Protein AF-A0AA35QB94-F1 (afdb_monomer_lite)

pLDDT: mean 78.82, std 15.36, range [30.88, 95.81]

InterPro domains:
  IPR036264 Bacterial exopeptidase dimerisation domain [SSF55031] (81-145)
  IPR052030 Peptidase M20/M20A family hydrolases [PTHR30575] (80-258)

Organism: NCBI:txid1926264

Structure (mmCIF, N/CA/C/O backbone):
data_AF-A0AA35QB94-F1
#
_entry.id   AF-A0AA35QB94-F1
#
loop_
_atom_site.group_PDB
_atom_site.id
_atom_site.type_symbol
_atom_site.label_atom_id
_atom_site.label_alt_id
_atom_site.label_comp_id
_atom_site.label_asym_id
_atom_site.label_entity_id
_atom_site.label_seq_id
_atom_site.pdbx_PDB_ins_code
_atom_site.Cartn_x
_atom_site.Cartn_y
_atom_site.Cartn_z
_atom_site.occupancy
_atom_site.B_iso_or_equiv
_atom_site.auth_seq_id
_atom_site.auth_comp_id
_atom_site.auth_asym_id
_atom_site.auth_atom_id
_atom_site.pdbx_PDB_model_num
ATOM 1 N N . MET A 1 1 ? -1.444 0.614 -27.470 1.00 63.72 1 MET A N 1
ATOM 2 C CA . MET A 1 1 ? -1.360 -0.860 -27.405 1.00 63.72 1 MET A CA 1
ATOM 3 C C . MET A 1 1 ? -1.608 -1.474 -28.772 1.00 63.72 1 MET A C 1
ATOM 5 O O . MET A 1 1 ? -0.629 -1.861 -29.388 1.00 63.72 1 MET A O 1
ATOM 9 N N . ALA A 1 2 ? -2.827 -1.421 -29.323 1.00 66.75 2 ALA A N 1
ATOM 10 C CA . ALA A 1 2 ? -3.119 -1.962 -30.662 1.00 66.75 2 ALA A CA 1
ATOM 11 C C . ALA A 1 2 ? -2.239 -1.382 -31.792 1.00 66.75 2 ALA A C 1
ATOM 13 O O . ALA A 1 2 ? -1.750 -2.119 -32.637 1.00 66.75 2 ALA A O 1
ATOM 14 N N . THR A 1 3 ? -1.956 -0.076 -31.766 1.00 75.81 3 THR A N 1
ATOM 15 C CA . THR A 1 3 ? -1.052 0.590 -32.726 1.00 75.81 3 THR A CA 1
ATOM 16 C C . THR A 1 3 ? 0.425 0.216 -32.573 1.00 75.81 3 THR A C 1
ATOM 18 O O . THR A 1 3 ? 1.199 0.443 -33.494 1.00 75.81 3 THR A O 1
ATOM 21 N N . LEU A 1 4 ? 0.818 -0.344 -31.425 1.00 76.62 4 LEU A N 1
ATOM 22 C CA . LEU A 1 4 ? 2.181 -0.802 -31.132 1.00 76.62 4 LEU A CA 1
ATOM 23 C C . LEU A 1 4 ? 2.316 -2.331 -31.257 1.00 76.62 4 LEU A C 1
ATOM 25 O O . LEU A 1 4 ? 3.374 -2.863 -30.944 1.00 76.62 4 LEU A O 1
ATOM 29 N N . GLY A 1 5 ? 1.253 -3.044 -31.657 1.00 79.31 5 GLY A N 1
ATOM 30 C CA . GLY A 1 5 ? 1.238 -4.512 -31.714 1.00 79.31 5 GLY A CA 1
ATOM 31 C C . GLY A 1 5 ? 1.296 -5.206 -30.346 1.00 79.31 5 GLY A C 1
ATOM 32 O O . GLY A 1 5 ? 1.538 -6.404 -30.285 1.00 79.31 5 GLY A O 1
ATOM 33 N N . ILE A 1 6 ? 1.082 -4.471 -29.248 1.00 80.62 6 ILE A N 1
ATOM 34 C CA . ILE A 1 6 ? 1.096 -5.027 -27.890 1.00 80.62 6 ILE A CA 1
ATOM 35 C C . ILE A 1 6 ? -0.309 -5.524 -27.554 1.00 80.62 6 ILE A C 1
ATOM 37 O O . ILE A 1 6 ? -1.264 -4.735 -27.538 1.00 80.62 6 ILE A O 1
ATOM 41 N N . HIS A 1 7 ? -0.419 -6.822 -27.281 1.00 82.81 7 HIS A N 1
ATOM 42 C CA . HIS A 1 7 ? -1.646 -7.464 -26.823 1.00 82.81 7 HIS A CA 1
ATOM 43 C C . HIS A 1 7 ? -1.871 -7.211 -25.320 1.00 82.81 7 HIS A C 1
ATOM 45 O O . HIS A 1 7 ? -0.924 -7.049 -24.557 1.00 82.81 7 HIS A O 1
ATOM 51 N N . GLY A 1 8 ? -3.138 -7.138 -24.899 1.00 85.31 8 GLY A N 1
ATOM 52 C CA . GLY A 1 8 ? -3.534 -6.863 -23.512 1.00 85.31 8 GLY A CA 1
ATOM 53 C C . GLY A 1 8 ? -4.146 -5.474 -23.290 1.00 85.31 8 GLY A C 1
ATOM 54 O O . GLY A 1 8 ? -4.389 -4.711 -24.230 1.00 85.31 8 GLY A O 1
ATOM 55 N N . CYS A 1 9 ? -4.443 -5.151 -22.028 1.00 87.94 9 CYS A N 1
ATOM 56 C CA . CYS A 1 9 ? -5.143 -3.928 -21.633 1.00 87.94 9 CYS A CA 1
ATOM 57 C C . CYS A 1 9 ? -4.401 -3.206 -20.502 1.00 87.94 9 CYS A C 1
ATOM 59 O O . CYS A 1 9 ? -4.055 -3.813 -19.492 1.00 87.94 9 CYS A O 1
ATOM 61 N N . LEU A 1 10 ? -4.214 -1.891 -20.648 1.00 88.19 10 LEU A N 1
ATOM 62 C CA . LEU A 1 10 ? -3.757 -1.018 -19.568 1.00 88.19 10 LEU A CA 1
ATOM 63 C C . LEU A 1 10 ? -4.943 -0.199 -19.057 1.00 88.19 10 LEU A C 1
ATOM 65 O O . LEU A 1 10 ? -5.571 0.529 -19.826 1.00 88.19 10 LEU A O 1
ATOM 69 N N . ARG A 1 11 ? -5.224 -0.288 -17.755 1.00 88.44 11 ARG A N 1
ATOM 70 C CA . ARG A 1 11 ? -6.288 0.477 -17.092 1.00 88.44 11 ARG A CA 1
ATOM 71 C C . ARG A 1 11 ? -5.671 1.522 -16.170 1.00 88.44 11 ARG A C 1
ATOM 73 O O . ARG A 1 11 ? -4.930 1.181 -15.254 1.00 88.44 11 ARG A O 1
ATOM 80 N N . LEU A 1 12 ? -5.983 2.795 -16.409 1.00 86.06 12 LEU A N 1
ATOM 81 C CA . LEU A 1 12 ? -5.572 3.895 -15.538 1.00 86.06 12 LEU A CA 1
ATOM 82 C C . LEU A 1 12 ? -6.680 4.174 -14.526 1.00 86.06 12 LEU A C 1
ATOM 84 O O . LEU A 1 12 ? -7.767 4.615 -14.893 1.00 86.06 12 LEU A O 1
ATOM 88 N N . LEU A 1 13 ? -6.398 3.913 -13.251 1.00 83.12 13 LEU A N 1
ATOM 89 C CA . LEU A 1 13 ? -7.348 4.123 -12.165 1.00 83.12 13 LEU A CA 1
ATOM 90 C C . LEU A 1 13 ? -7.023 5.426 -11.434 1.00 83.12 13 LEU A C 1
ATOM 92 O O . LEU A 1 13 ? -5.985 5.553 -10.783 1.00 83.12 13 LEU A O 1
ATOM 96 N N . GLY A 1 14 ? -7.933 6.394 -11.510 1.00 77.81 14 GLY A N 1
ATOM 97 C CA . GLY A 1 14 ? -7.919 7.528 -10.594 1.00 77.81 14 GLY A CA 1
ATOM 98 C C . GLY A 1 14 ? -8.370 7.062 -9.213 1.00 77.81 14 GLY A C 1
ATOM 99 O O . GLY A 1 14 ? -9.455 6.506 -9.087 1.00 77.81 14 GLY A O 1
ATOM 100 N N . THR A 1 15 ? -7.561 7.289 -8.177 1.00 65.69 15 THR A N 1
ATOM 101 C CA . THR A 1 15 ? -7.909 6.955 -6.786 1.00 65.69 15 THR A CA 1
ATOM 102 C C . THR A 1 15 ? -8.398 8.205 -6.043 1.00 65.69 15 THR A C 1
ATOM 104 O O . THR A 1 15 ? -7.578 8.888 -5.408 1.00 65.69 15 THR A O 1
ATOM 107 N N . PRO A 1 16 ? -9.692 8.578 -6.122 1.00 64.81 16 PRO A N 1
ATOM 108 C CA . PRO A 1 16 ? -10.213 9.680 -5.322 1.00 64.81 16 PRO A CA 1
ATOM 109 C C . PRO A 1 16 ? -10.089 9.356 -3.825 1.00 64.81 16 PRO A C 1
ATOM 111 O O . PRO A 1 16 ? -9.966 8.204 -3.429 1.00 64.81 16 PRO A O 1
ATOM 114 N N . ALA A 1 17 ? -10.095 10.375 -2.964 1.00 56.44 17 ALA A N 1
ATOM 115 C CA . ALA A 1 17 ? -10.223 10.216 -1.508 1.00 56.44 17 ALA A CA 1
ATOM 116 C C . ALA A 1 17 ? -9.230 9.250 -0.805 1.00 56.44 17 ALA A C 1
ATOM 118 O O . ALA A 1 17 ? -9.532 8.745 0.278 1.00 56.44 17 ALA A O 1
ATOM 119 N N . LYS A 1 18 ? -8.011 9.046 -1.340 1.00 54.91 18 LYS A N 1
ATOM 120 C CA . LYS A 1 18 ? -6.980 8.169 -0.734 1.00 54.91 18 LYS A CA 1
ATOM 121 C C . LYS A 1 18 ? -6.688 8.488 0.741 1.00 54.91 18 LYS A C 1
ATOM 123 O O . LYS A 1 18 ? -6.439 7.583 1.528 1.00 54.91 18 LYS A O 1
ATOM 128 N N . LYS A 1 19 ? -6.715 9.772 1.122 1.00 54.06 19 LYS A N 1
ATOM 129 C CA . LYS A 1 19 ? -6.453 10.229 2.503 1.00 54.06 19 LYS A CA 1
ATOM 130 C C . LYS A 1 19 ? -7.687 10.227 3.406 1.00 54.06 19 LYS A C 1
ATOM 132 O O . LYS A 1 19 ? -7.525 10.195 4.618 1.00 54.06 19 LYS A O 1
ATOM 137 N N . GLY A 1 20 ? -8.883 10.233 2.818 1.00 51.75 20 GLY A N 1
ATOM 138 C CA . GLY A 1 20 ? -10.153 10.145 3.539 1.00 51.75 20 GLY A CA 1
ATOM 139 C C . GLY A 1 20 ? -10.578 8.714 3.865 1.00 51.75 20 GLY A C 1
ATOM 140 O O . GLY A 1 20 ? -11.604 8.552 4.505 1.00 51.75 20 GLY A O 1
ATOM 141 N N . LEU A 1 21 ? -9.796 7.705 3.449 1.00 54.16 21 LEU A N 1
ATOM 142 C CA . LEU A 1 21 ? -10.028 6.277 3.721 1.00 54.16 21 LEU A CA 1
ATOM 143 C C . LEU A 1 21 ? -11.266 5.666 3.034 1.00 54.16 21 LEU A C 1
ATOM 145 O O . LEU A 1 21 ? -11.707 4.583 3.409 1.00 54.16 21 LEU A O 1
ATOM 149 N N . CYS A 1 22 ? -11.826 6.337 2.021 1.00 52.47 22 CYS A N 1
ATOM 150 C CA . CYS A 1 22 ? -13.098 5.909 1.421 1.00 52.47 22 CYS A CA 1
ATOM 151 C C . CYS A 1 22 ? -13.024 5.563 -0.072 1.00 52.47 22 CYS A C 1
ATOM 153 O O . CYS A 1 22 ? -13.874 4.829 -0.559 1.00 52.47 22 CYS A O 1
ATOM 155 N N . GLY A 1 23 ? -12.050 6.080 -0.828 1.00 56.41 23 GLY A N 1
ATOM 156 C CA . GLY A 1 23 ? -12.120 5.969 -2.292 1.00 56.41 23 GLY A CA 1
ATOM 157 C C . GLY A 1 23 ? -11.596 4.664 -2.889 1.00 56.41 23 GLY A C 1
ATOM 158 O O . GLY A 1 23 ? -12.054 4.252 -3.945 1.00 56.41 23 GLY A O 1
ATOM 159 N N . ASN A 1 24 ? -10.670 3.984 -2.217 1.00 61.34 24 ASN A N 1
ATOM 160 C CA . ASN A 1 24 ? -10.082 2.745 -2.731 1.00 61.34 24 ASN A CA 1
ATOM 161 C C . ASN A 1 24 ? -10.818 1.459 -2.315 1.00 61.34 24 ASN A C 1
ATOM 163 O O . ASN A 1 24 ? -10.849 0.554 -3.144 1.00 61.34 24 ASN A O 1
ATOM 167 N N . PRO A 1 25 ? -11.461 1.356 -1.130 1.00 62.44 25 PRO A N 1
ATOM 168 C CA . PRO A 1 25 ? -12.409 0.274 -0.860 1.00 62.44 25 PRO A CA 1
ATOM 169 C C . PRO A 1 25 ? -13.515 0.255 -1.914 1.00 62.44 25 PRO A C 1
ATOM 171 O O . PRO A 1 25 ? -13.776 -0.787 -2.497 1.00 62.44 25 PRO A O 1
ATOM 174 N N . ALA A 1 26 ? -14.030 1.435 -2.281 1.00 63.12 26 ALA A N 1
ATOM 175 C CA . ALA A 1 26 ? -15.000 1.571 -3.359 1.00 63.12 26 ALA A CA 1
ATOM 176 C C . ALA A 1 26 ? -14.469 1.078 -4.718 1.00 63.12 26 ALA A C 1
ATOM 178 O O . ALA A 1 26 ? -15.247 0.545 -5.492 1.00 63.12 26 ALA A O 1
ATOM 179 N N . LEU A 1 27 ? -13.171 1.213 -5.027 1.00 66.06 27 LEU A N 1
ATOM 180 C CA . LEU A 1 27 ? -12.593 0.673 -6.271 1.00 66.06 27 LEU A CA 1
ATOM 181 C C . LEU A 1 27 ? -12.479 -0.855 -6.252 1.00 66.06 27 LEU A C 1
ATOM 183 O O . LEU A 1 27 ? -12.745 -1.497 -7.266 1.00 66.06 27 LEU A O 1
ATOM 187 N N . ILE A 1 28 ? -12.082 -1.429 -5.114 1.00 65.62 28 ILE A N 1
ATOM 188 C CA . ILE A 1 28 ? -12.024 -2.885 -4.937 1.00 65.62 28 ILE A CA 1
ATOM 189 C C . ILE A 1 28 ? -13.441 -3.469 -5.034 1.00 65.62 28 ILE A C 1
ATOM 191 O O . ILE A 1 28 ? -13.669 -4.403 -5.797 1.00 65.62 28 ILE A O 1
ATOM 195 N N . GLU A 1 29 ? -14.404 -2.862 -4.338 1.00 63.38 29 GLU A N 1
ATOM 196 C CA . GLU A 1 29 ? -15.822 -3.239 -4.374 1.00 63.38 29 GLU A CA 1
ATOM 197 C C . GLU A 1 29 ? -16.458 -3.007 -5.752 1.00 63.38 29 GLU A C 1
ATOM 199 O O . GLU A 1 29 ? -17.290 -3.798 -6.187 1.00 63.38 29 GLU A O 1
ATOM 204 N N . ALA A 1 30 ? -16.026 -1.978 -6.489 1.00 62.16 30 ALA A N 1
ATOM 205 C CA . ALA A 1 30 ? -16.479 -1.690 -7.851 1.00 62.16 30 ALA A CA 1
ATOM 206 C C . ALA A 1 30 ? -15.852 -2.602 -8.918 1.00 62.16 30 ALA A C 1
ATOM 208 O O . ALA A 1 30 ? -15.866 -2.256 -10.099 1.00 62.16 30 ALA A O 1
ATOM 209 N N . VAL A 1 31 ? -15.330 -3.775 -8.536 1.00 67.56 31 VAL A N 1
ATOM 210 C CA . VAL A 1 31 ? -14.904 -4.827 -9.476 1.00 67.56 31 VAL A CA 1
ATOM 211 C C . VAL A 1 31 ? -13.660 -4.413 -10.286 1.00 67.56 31 VAL A C 1
ATOM 213 O O . VAL A 1 31 ? -13.280 -5.085 -11.240 1.00 67.56 31 VAL A O 1
ATOM 216 N N . ALA A 1 32 ? -12.952 -3.338 -9.903 1.00 81.75 32 ALA A N 1
ATOM 217 C CA . ALA A 1 32 ? -11.779 -2.870 -10.651 1.00 81.75 32 ALA A CA 1
ATOM 218 C C . ALA A 1 32 ? -10.683 -3.944 -10.730 1.00 81.75 32 ALA A C 1
ATOM 220 O O . ALA A 1 32 ? -9.956 -4.010 -11.724 1.00 81.75 32 ALA A O 1
ATOM 221 N N . PHE A 1 33 ? -10.607 -4.810 -9.715 1.00 85.06 33 PHE A N 1
ATOM 222 C CA . PHE A 1 33 ? -9.653 -5.912 -9.650 1.00 85.06 33 PHE A CA 1
ATOM 223 C C . PHE A 1 33 ? -10.266 -7.304 -9.881 1.00 85.06 33 PHE A C 1
ATOM 225 O O . PHE A 1 33 ? -9.653 -8.297 -9.510 1.00 85.06 33 PHE A O 1
ATOM 232 N N . ASN A 1 34 ? -11.460 -7.389 -10.476 1.00 82.81 34 ASN A N 1
ATOM 233 C CA . ASN A 1 34 ? -12.159 -8.656 -10.673 1.00 82.81 34 ASN A CA 1
ATOM 234 C C . ASN A 1 34 ? -12.473 -8.922 -12.166 1.00 82.81 34 ASN A C 1
ATOM 236 O O . ASN A 1 34 ? -12.926 -8.002 -12.852 1.00 82.81 34 ASN A O 1
ATOM 240 N N . PRO A 1 35 ? -12.279 -10.160 -12.656 1.00 88.81 35 PRO A N 1
ATOM 241 C CA . PRO A 1 35 ? -11.697 -11.288 -11.927 1.00 88.81 35 PRO A CA 1
ATOM 242 C C . PRO A 1 35 ? -10.161 -11.133 -11.758 1.00 88.81 35 PRO A C 1
ATOM 244 O O . PRO A 1 35 ? -9.502 -10.582 -12.644 1.00 88.81 35 PRO A O 1
ATOM 247 N N . PRO A 1 36 ? -9.577 -11.512 -10.605 1.00 88.69 36 PRO A N 1
ATOM 248 C CA . PRO A 1 36 ? -8.158 -11.272 -10.301 1.00 88.69 36 PRO A CA 1
ATOM 249 C C . PRO A 1 36 ? -7.184 -12.062 -11.192 1.00 88.69 36 PRO A C 1
ATOM 251 O O . PRO A 1 36 ? -6.045 -11.631 -11.411 1.00 88.69 36 PRO A O 1
ATOM 254 N N . GLU A 1 37 ? -7.620 -13.194 -11.742 1.00 88.81 37 GLU A N 1
ATOM 255 C CA . GLU A 1 37 ? -6.868 -14.003 -12.705 1.00 88.81 37 GLU A CA 1
ATOM 256 C C . GLU A 1 37 ? -6.556 -13.239 -14.000 1.00 88.81 37 GLU A C 1
ATOM 258 O O . GLU A 1 37 ? -5.462 -13.388 -14.549 1.00 88.81 37 GLU A O 1
ATOM 263 N N . ASP A 1 38 ? -7.437 -12.323 -14.412 1.00 89.94 38 ASP A N 1
ATOM 264 C CA . ASP A 1 38 ? -7.272 -11.504 -15.621 1.00 89.94 38 ASP A CA 1
ATOM 265 C C . ASP A 1 38 ? -6.297 -10.330 -15.419 1.00 89.94 38 ASP A C 1
ATOM 267 O O . ASP A 1 38 ? -6.021 -9.553 -16.338 1.00 89.94 38 ASP A O 1
ATOM 271 N N . ILE A 1 39 ? -5.769 -10.155 -14.205 1.00 92.50 39 ILE A N 1
ATOM 272 C CA . ILE A 1 39 ? -4.935 -9.008 -13.841 1.00 92.50 39 ILE A CA 1
ATOM 273 C C . ILE A 1 39 ? -3.504 -9.454 -13.633 1.00 92.50 39 ILE A C 1
ATOM 275 O O . ILE A 1 39 ? -3.149 -9.956 -12.571 1.00 92.50 39 ILE A O 1
ATOM 279 N N . ALA A 1 40 ? -2.673 -9.211 -14.643 1.00 93.19 40 ALA A N 1
ATOM 280 C CA . ALA A 1 40 ? -1.261 -9.571 -14.609 1.00 93.19 40 ALA A CA 1
ATOM 281 C C . ALA A 1 40 ? -0.472 -8.812 -13.527 1.00 93.19 40 ALA A C 1
ATOM 283 O O . ALA A 1 40 ? 0.374 -9.403 -12.864 1.00 93.19 40 ALA A O 1
ATOM 284 N N . ALA A 1 41 ? -0.749 -7.516 -13.334 1.00 93.69 41 ALA A N 1
ATOM 285 C CA . ALA A 1 41 ? -0.159 -6.724 -12.259 1.00 93.69 41 ALA A CA 1
ATOM 286 C C . ALA A 1 41 ? -0.963 -5.447 -11.958 1.00 93.69 41 ALA A C 1
ATOM 288 O O . ALA A 1 41 ? -1.572 -4.849 -12.849 1.00 93.69 41 ALA A O 1
ATOM 289 N N . ALA A 1 42 ? -0.890 -4.980 -10.713 1.00 93.25 42 ALA A N 1
ATOM 290 C CA . ALA A 1 42 ? -1.256 -3.633 -10.294 1.00 93.25 42 ALA A CA 1
ATOM 291 C C . ALA A 1 42 ? 0.010 -2.839 -9.935 1.00 93.25 42 ALA A C 1
ATOM 293 O O . ALA A 1 42 ? 0.885 -3.325 -9.223 1.00 93.25 42 ALA A O 1
ATOM 294 N N . ILE A 1 43 ? 0.122 -1.604 -10.425 1.00 91.88 43 ILE A N 1
ATOM 295 C CA . ILE A 1 43 ? 1.341 -0.791 -10.306 1.00 91.88 43 ILE A CA 1
ATOM 296 C C . ILE A 1 43 ? 0.963 0.573 -9.730 1.00 91.88 43 ILE A C 1
ATOM 298 O O . ILE A 1 43 ? 0.079 1.257 -10.246 1.00 91.88 43 ILE A O 1
ATOM 302 N N . MET A 1 44 ? 1.642 0.982 -8.659 1.00 89.94 44 MET A N 1
ATOM 303 C CA . MET A 1 44 ? 1.477 2.294 -8.038 1.00 89.94 44 MET A CA 1
ATOM 304 C C . MET A 1 44 ? 2.842 2.879 -7.675 1.00 89.94 44 MET A C 1
ATOM 306 O O . MET A 1 44 ? 3.738 2.157 -7.248 1.00 89.94 44 MET A O 1
ATOM 310 N N . ALA A 1 45 ? 2.980 4.201 -7.764 1.00 87.88 45 ALA A N 1
ATOM 311 C CA . ALA A 1 45 ? 4.115 4.914 -7.193 1.00 87.88 45 ALA A CA 1
ATOM 312 C C . ALA A 1 45 ? 3.662 6.038 -6.258 1.00 87.88 45 ALA A C 1
ATOM 314 O O . ALA A 1 45 ? 2.619 6.667 -6.462 1.00 87.88 45 ALA A O 1
ATOM 315 N N . HIS A 1 46 ? 4.471 6.307 -5.238 1.00 87.69 46 HIS A N 1
ATOM 316 C CA . HIS A 1 46 ? 4.286 7.402 -4.302 1.00 87.69 46 HIS A CA 1
ATOM 317 C C . HIS A 1 46 ? 5.452 8.387 -4.364 1.00 87.69 46 HIS A C 1
ATOM 319 O O . HIS A 1 46 ? 6.617 7.999 -4.378 1.00 87.69 46 HIS A O 1
ATOM 325 N N . VAL A 1 47 ? 5.130 9.681 -4.350 1.00 86.75 47 VAL A N 1
ATOM 326 C CA . VAL A 1 47 ? 6.130 10.732 -4.155 1.00 86.75 47 VAL A CA 1
ATOM 327 C C . VAL A 1 47 ? 6.534 10.816 -2.682 1.00 86.75 47 VAL A C 1
ATOM 329 O O . VAL A 1 47 ? 5.674 10.785 -1.796 1.00 86.75 47 VAL A O 1
ATOM 332 N N . ILE A 1 48 ? 7.833 10.940 -2.423 1.00 82.81 48 ILE A N 1
ATOM 333 C CA . ILE A 1 48 ? 8.416 10.979 -1.080 1.00 82.81 48 ILE A CA 1
ATOM 334 C C . ILE A 1 48 ? 9.402 12.165 -0.990 1.00 82.81 48 ILE A C 1
ATOM 336 O O . ILE A 1 48 ? 10.162 12.400 -1.928 1.00 82.81 48 ILE A O 1
ATOM 340 N N . PRO A 1 49 ? 9.417 12.953 0.102 1.00 81.00 49 PRO A N 1
ATOM 341 C CA . PRO A 1 49 ? 10.485 13.920 0.348 1.00 81.00 49 PRO A CA 1
ATOM 342 C C . PRO A 1 49 ? 11.808 13.214 0.665 1.00 81.00 49 PRO A C 1
ATOM 344 O O . PRO A 1 49 ? 11.826 12.196 1.355 1.00 81.00 49 PRO A O 1
ATOM 347 N N . ALA A 1 50 ? 12.932 13.804 0.257 1.00 72.94 50 ALA A N 1
ATOM 348 C CA . ALA A 1 50 ? 14.268 13.263 0.543 1.00 72.94 50 ALA A CA 1
ATOM 349 C C . ALA A 1 50 ? 14.545 13.029 2.047 1.00 72.94 50 ALA A C 1
ATOM 351 O O . ALA A 1 50 ? 15.329 12.156 2.410 1.00 72.94 50 ALA A O 1
ATOM 352 N N . SER A 1 51 ? 13.874 13.768 2.935 1.00 66.31 51 SER A N 1
ATOM 353 C CA . SER A 1 51 ? 13.949 13.594 4.392 1.00 66.31 51 SER A CA 1
ATOM 354 C C . SER A 1 51 ? 13.522 12.200 4.871 1.00 66.31 51 SER A C 1
ATOM 356 O O . SER A 1 51 ? 14.078 11.691 5.841 1.00 66.31 51 SER A O 1
ATOM 358 N N . LEU A 1 52 ? 12.580 11.553 4.176 1.00 64.00 52 LEU A N 1
ATOM 359 C CA . LEU A 1 52 ? 12.079 10.223 4.529 1.00 64.00 52 LEU A CA 1
ATOM 360 C C . LEU A 1 52 ? 12.977 9.082 4.026 1.00 64.00 52 LEU A C 1
ATOM 362 O O . LEU A 1 52 ? 12.768 7.949 4.439 1.00 64.00 52 LEU A O 1
ATOM 366 N N . MET A 1 53 ? 14.002 9.361 3.209 1.00 56.31 53 MET A N 1
ATOM 367 C CA . MET A 1 53 ? 15.038 8.368 2.874 1.00 56.31 53 MET A CA 1
ATOM 368 C C . MET A 1 53 ? 16.041 8.139 4.013 1.00 56.31 53 MET A C 1
ATOM 370 O O . MET A 1 53 ? 16.739 7.133 4.004 1.00 56.31 53 MET A O 1
ATOM 374 N N . LYS A 1 54 ? 16.136 9.061 4.983 1.00 41.81 54 LYS A N 1
ATOM 375 C CA . LYS A 1 54 ? 17.101 8.986 6.097 1.00 41.81 54 LYS A CA 1
ATOM 376 C C . LYS A 1 54 ? 16.576 8.254 7.335 1.00 41.81 54 LYS A C 1
ATOM 378 O O . LYS A 1 54 ? 17.287 8.196 8.335 1.00 41.81 54 LYS A O 1
ATOM 383 N N . PHE A 1 55 ? 15.347 7.738 7.304 1.00 37.44 55 PHE A N 1
ATOM 384 C CA . PHE A 1 55 ? 14.807 6.973 8.424 1.00 37.44 55 PHE A CA 1
ATOM 385 C C . PHE A 1 55 ? 15.332 5.542 8.381 1.00 37.44 55 PHE A C 1
ATOM 387 O O . PHE A 1 55 ? 14.771 4.665 7.732 1.00 37.44 55 PHE A O 1
ATOM 394 N N . ASP A 1 56 ? 16.434 5.348 9.093 1.00 30.88 56 ASP A N 1
ATOM 395 C CA . ASP A 1 56 ? 16.940 4.045 9.485 1.00 30.88 56 ASP A CA 1
ATOM 396 C C . ASP A 1 56 ? 15.945 3.399 10.478 1.00 30.88 56 ASP A C 1
ATOM 398 O O . ASP A 1 56 ? 15.569 3.999 11.488 1.00 30.88 56 ASP A O 1
ATOM 402 N N . SER A 1 57 ? 15.530 2.163 10.198 1.00 31.14 57 SER A N 1
ATOM 403 C CA . SER A 1 57 ? 14.984 1.167 11.145 1.00 31.14 57 SER A CA 1
ATOM 404 C C . SER A 1 57 ? 13.564 1.256 11.751 1.00 31.14 57 SER A C 1
ATOM 406 O O . SER A 1 57 ? 13.171 0.291 12.416 1.00 31.14 57 SER A O 1
ATOM 408 N N . GLU A 1 58 ? 12.731 2.282 11.529 1.00 33.66 58 GLU A N 1
ATOM 409 C CA . GLU A 1 58 ? 11.349 2.238 12.061 1.00 33.66 58 GLU A CA 1
ATOM 410 C C . GLU A 1 58 ? 10.390 1.446 11.154 1.00 33.66 58 GLU A C 1
ATOM 412 O O . GLU A 1 58 ? 9.862 1.926 10.149 1.00 33.66 58 GLU A O 1
ATOM 417 N N . ARG A 1 59 ? 10.200 0.182 11.553 1.00 38.00 59 ARG A N 1
ATOM 418 C CA . ARG A 1 59 ? 9.321 -0.831 10.957 1.00 38.00 59 ARG A CA 1
ATOM 419 C C . ARG A 1 59 ? 7.851 -0.374 10.900 1.00 38.00 59 ARG A C 1
ATOM 421 O O . ARG A 1 59 ? 7.436 0.498 11.662 1.00 38.00 59 ARG A O 1
ATOM 428 N N . PRO A 1 60 ? 7.041 -0.961 10.012 1.00 40.09 60 PRO A N 1
ATOM 429 C CA . PRO A 1 60 ? 5.856 -0.296 9.487 1.00 40.09 60 PRO A CA 1
ATOM 430 C C . PRO A 1 60 ? 4.585 -0.452 10.306 1.00 40.09 60 PRO A C 1
ATOM 432 O O . PRO A 1 60 ? 4.584 -0.958 11.422 1.00 40.09 60 PRO A O 1
ATOM 435 N N . LEU A 1 61 ? 3.505 0.115 9.766 1.00 41.34 61 LEU A N 1
ATOM 436 C CA . LEU A 1 61 ? 2.289 0.457 10.486 1.00 41.34 61 LEU A CA 1
ATOM 437 C C . LEU A 1 61 ? 1.055 0.096 9.643 1.00 41.34 61 LEU A C 1
ATOM 439 O O . LEU A 1 61 ? 0.778 0.709 8.608 1.00 41.34 61 LEU A O 1
ATOM 443 N N . VAL A 1 62 ? 0.306 -0.887 10.126 1.00 37.31 62 VAL A N 1
ATOM 444 C CA . VAL A 1 62 ? -0.815 -1.561 9.467 1.00 37.31 62 VAL A CA 1
ATOM 445 C C . VAL A 1 62 ? -2.020 -1.569 10.400 1.00 37.31 62 VAL A C 1
ATOM 447 O O . VAL A 1 62 ? -1.868 -1.777 11.602 1.00 37.31 62 VAL A O 1
ATOM 450 N N . SER A 1 63 ? -3.204 -1.405 9.811 1.00 37.97 63 SER A N 1
ATOM 451 C CA . SER A 1 63 ? -4.536 -1.308 10.417 1.00 37.97 63 SER A CA 1
ATOM 452 C C . SER A 1 63 ? -4.957 0.058 10.975 1.00 37.97 63 SER A C 1
ATOM 454 O O . SER A 1 63 ? -4.169 0.899 11.394 1.00 37.97 63 SER A O 1
ATOM 456 N N . LEU A 1 64 ? -6.267 0.282 10.887 1.00 32.41 64 LEU A N 1
ATOM 457 C CA . LEU A 1 64 ? -7.040 1.435 11.331 1.00 32.41 64 LEU A CA 1
ATOM 458 C C . LEU A 1 64 ? -8.296 0.848 11.957 1.00 32.41 64 LEU A C 1
ATOM 460 O O . LEU A 1 64 ? -9.170 0.360 11.251 1.00 32.41 64 LEU A O 1
ATOM 464 N N . ALA A 1 65 ? -8.389 0.880 13.278 1.00 33.53 65 ALA A N 1
ATOM 465 C CA . ALA A 1 65 ? -9.563 0.392 13.977 1.00 33.53 65 ALA A CA 1
ATOM 466 C C . ALA A 1 65 ? -10.037 1.457 14.949 1.00 33.53 65 ALA A C 1
ATOM 468 O O . ALA A 1 65 ? -9.365 1.743 15.940 1.00 33.53 65 ALA A O 1
ATOM 469 N N . SER A 1 66 ? -11.183 2.056 14.639 1.00 32.12 66 SER A N 1
ATOM 470 C CA . SER A 1 66 ? -11.822 3.032 15.509 1.00 32.12 66 SER A CA 1
ATOM 471 C C . SER A 1 66 ? -12.826 2.375 16.435 1.00 32.12 66 SER A C 1
ATOM 473 O O . SER A 1 66 ? -13.437 1.364 16.110 1.00 32.12 66 SER A O 1
ATOM 475 N N . ILE A 1 67 ? -12.944 2.923 17.639 1.00 43.03 67 ILE A N 1
ATOM 476 C CA . ILE A 1 67 ? -13.729 2.334 18.717 1.00 43.03 67 ILE A CA 1
ATOM 477 C C . ILE A 1 67 ? -14.363 3.469 19.523 1.00 43.03 67 ILE A C 1
ATOM 479 O O . ILE A 1 67 ? -13.658 4.371 19.941 1.00 43.03 67 ILE A O 1
ATOM 483 N N . SER A 1 68 ? -15.668 3.434 19.776 1.00 38.31 68 SER A N 1
ATOM 484 C CA . SER A 1 68 ? -16.351 4.467 20.564 1.00 38.31 68 SER A CA 1
ATOM 485 C C . SER A 1 68 ? -16.504 4.023 22.023 1.00 38.31 68 SER A C 1
ATOM 487 O O . SER A 1 68 ? -17.056 2.954 22.261 1.00 38.31 68 SER A O 1
ATOM 489 N N . VAL A 1 69 ? -16.041 4.822 22.997 1.00 48.06 69 VAL A N 1
ATOM 490 C CA . VAL A 1 69 ? -16.003 4.468 24.441 1.00 48.06 69 VAL A CA 1
ATOM 491 C C . VAL A 1 69 ? -16.432 5.644 25.345 1.00 48.06 69 VAL A C 1
ATOM 493 O O . VAL A 1 69 ? -16.119 6.786 24.989 1.00 48.06 69 VAL A O 1
ATOM 496 N N . PRO A 1 70 ? -17.071 5.384 26.513 1.00 47.81 70 PRO A N 1
ATOM 497 C CA . PRO A 1 70 ? -17.245 6.306 27.653 1.00 47.81 70 PRO A CA 1
ATOM 498 C C . PRO A 1 70 ? -15.970 7.080 28.074 1.00 47.81 70 PRO A C 1
ATOM 500 O O . PRO A 1 70 ? -14.868 6.534 28.058 1.00 47.81 70 PRO A O 1
ATOM 503 N N . ALA A 1 71 ? -16.131 8.350 28.464 1.00 49.09 71 ALA A N 1
ATOM 504 C CA . ALA A 1 71 ? -15.160 9.460 28.413 1.00 49.09 71 ALA A CA 1
ATOM 505 C C . ALA A 1 71 ? -13.923 9.442 29.351 1.00 49.09 71 ALA A C 1
ATOM 507 O O . ALA A 1 71 ? -13.237 10.457 29.461 1.00 49.09 71 ALA A O 1
ATOM 508 N N . THR A 1 72 ? -13.574 8.328 29.994 1.00 53.09 72 THR A N 1
ATOM 509 C CA . THR A 1 72 ? -12.453 8.276 30.965 1.00 53.09 72 THR A CA 1
ATOM 510 C C . THR A 1 72 ? -11.582 7.034 30.805 1.00 53.09 72 THR A C 1
ATOM 512 O O . THR A 1 72 ? -11.053 6.483 31.766 1.00 53.09 72 THR A O 1
ATOM 515 N N . PHE A 1 73 ? -11.417 6.577 29.567 1.00 61.75 73 PHE A N 1
ATOM 516 C CA . PHE A 1 73 ? -10.597 5.416 29.260 1.00 61.75 73 PHE A CA 1
ATOM 517 C C . PHE A 1 73 ? -9.271 5.832 28.610 1.00 61.75 73 PHE A C 1
ATOM 519 O O . PHE A 1 73 ? -9.245 6.329 27.484 1.00 61.75 73 PHE A O 1
ATOM 526 N N . SER A 1 74 ? -8.168 5.623 29.332 1.00 64.50 74 SER A N 1
ATOM 527 C CA . SER A 1 74 ? -6.806 5.764 28.813 1.00 64.50 74 SER A CA 1
ATOM 528 C C . SER A 1 74 ? -6.167 4.384 28.701 1.00 64.50 74 SER A C 1
ATOM 530 O O . SER A 1 74 ? -6.222 3.590 29.641 1.00 64.50 74 SER A O 1
ATOM 532 N N . LEU A 1 75 ? -5.569 4.089 27.548 1.00 70.75 75 LEU A N 1
ATOM 533 C CA . LEU A 1 75 ? -4.842 2.841 27.336 1.00 70.75 75 LEU A CA 1
ATOM 534 C C . LEU A 1 75 ? -3.421 2.977 27.880 1.00 70.75 75 LEU A C 1
ATOM 536 O O . LEU A 1 75 ? -2.704 3.917 27.540 1.00 70.75 75 LEU A O 1
ATOM 540 N N . SER A 1 76 ? -3.007 2.015 28.704 1.00 67.75 76 SER A N 1
ATOM 541 C CA . SER A 1 76 ? -1.630 1.951 29.193 1.00 67.75 76 SER A CA 1
ATOM 542 C C . SER A 1 76 ? -0.659 1.638 28.054 1.00 67.75 76 SER A C 1
ATOM 544 O O . SER A 1 76 ? -0.926 0.771 27.218 1.00 67.75 76 SER A O 1
ATOM 546 N N . SER A 1 77 ? 0.511 2.282 28.069 1.00 66.56 77 SER A N 1
ATOM 547 C CA . SER A 1 77 ? 1.617 1.953 27.165 1.00 66.56 77 SER A CA 1
ATOM 548 C C . SER A 1 77 ? 2.103 0.511 27.330 1.00 66.56 77 SER A C 1
ATOM 550 O O . SER A 1 77 ? 2.576 -0.077 26.363 1.00 66.56 77 SER A O 1
ATOM 552 N N . SER A 1 78 ? 1.907 -0.098 28.506 1.00 69.06 78 SER A N 1
ATOM 553 C CA . SER A 1 78 ? 2.245 -1.502 28.786 1.00 69.06 78 SER A CA 1
ATOM 554 C C . SER A 1 78 ? 1.413 -2.519 27.992 1.00 69.06 78 SER A C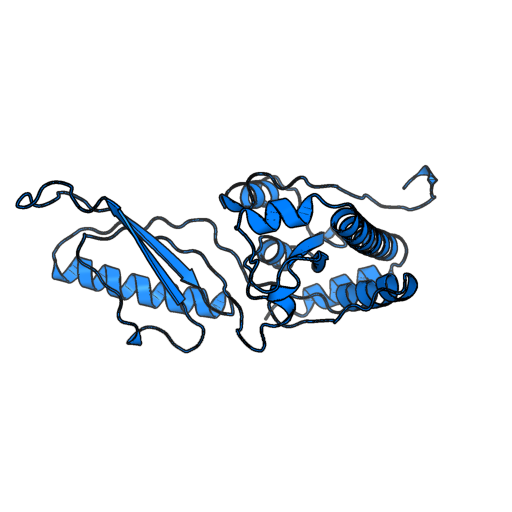 1
ATOM 556 O O . SER A 1 78 ? 1.733 -3.703 28.009 1.00 69.06 78 SER A O 1
ATOM 558 N N . LEU A 1 79 ? 0.346 -2.088 27.308 1.00 78.81 79 LEU A N 1
ATOM 559 C CA . LEU A 1 79 ? -0.461 -2.941 26.426 1.00 78.81 79 LEU A CA 1
ATOM 560 C C . LEU A 1 79 ? 0.243 -3.266 25.095 1.00 78.81 79 LEU A C 1
ATOM 562 O O . LEU A 1 79 ? -0.141 -4.217 24.405 1.00 78.81 79 LEU A O 1
ATOM 566 N N . MET A 1 80 ? 1.219 -2.440 24.715 1.00 82.12 80 MET A N 1
ATOM 567 C CA . MET A 1 80 ? 1.864 -2.465 23.407 1.00 82.12 80 MET A CA 1
ATOM 568 C C . MET A 1 80 ? 3.235 -3.135 23.484 1.00 82.12 80 MET A C 1
ATOM 570 O O . MET A 1 80 ? 4.024 -2.859 24.388 1.00 82.12 80 MET A O 1
ATOM 574 N N . ILE A 1 81 ? 3.539 -3.976 22.497 1.00 83.50 81 ILE A N 1
ATOM 575 C CA . ILE A 1 81 ? 4.905 -4.466 22.258 1.00 83.50 81 ILE A CA 1
ATOM 576 C C . ILE A 1 81 ? 5.679 -3.466 21.373 1.00 83.50 81 ILE A C 1
ATOM 578 O O . ILE A 1 81 ? 5.079 -2.539 20.817 1.00 83.50 81 ILE A O 1
ATOM 582 N N . PRO A 1 82 ? 7.012 -3.596 21.217 1.00 82.00 82 PRO A N 1
ATOM 583 C CA . PRO A 1 82 ? 7.764 -2.721 20.322 1.00 82.00 82 PRO A CA 1
ATOM 584 C C . PRO A 1 82 ? 7.142 -2.658 18.918 1.00 82.00 82 PRO A C 1
ATOM 586 O O . PRO A 1 82 ? 6.706 -3.669 18.376 1.00 82.00 82 PRO A O 1
ATOM 589 N N . ASN A 1 83 ? 7.126 -1.458 18.332 1.00 77.12 83 ASN A N 1
ATOM 590 C CA . ASN A 1 83 ? 6.538 -1.127 17.018 1.00 77.12 83 ASN A CA 1
ATOM 591 C C . ASN A 1 83 ? 5.004 -1.158 16.909 1.00 77.12 83 ASN A C 1
ATOM 593 O O . ASN A 1 83 ? 4.466 -0.775 15.874 1.00 77.12 83 ASN A O 1
ATOM 597 N N . GLU A 1 84 ? 4.283 -1.501 17.971 1.00 84.38 84 GLU A N 1
ATOM 598 C CA . GLU A 1 84 ? 2.843 -1.262 18.032 1.00 84.38 84 GLU A CA 1
ATOM 599 C C . GLU A 1 84 ? 2.541 0.185 18.422 1.00 84.38 84 GLU A C 1
ATOM 601 O O . GLU A 1 84 ? 3.257 0.800 19.221 1.00 84.38 84 GLU A O 1
ATOM 606 N N . ARG A 1 85 ? 1.480 0.756 17.851 1.00 83.00 85 ARG A N 1
ATOM 607 C CA . ARG A 1 85 ? 1.013 2.105 18.183 1.00 83.00 85 ARG A CA 1
ATOM 608 C C . ARG A 1 85 ? -0.501 2.118 18.290 1.00 83.00 85 ARG A C 1
ATOM 610 O O . ARG A 1 85 ? -1.201 1.560 17.450 1.00 83.00 85 ARG A O 1
ATOM 617 N N . VAL A 1 86 ? -1.009 2.828 19.287 1.00 84.62 86 VAL A N 1
ATOM 618 C CA . VAL A 1 86 ? -2.433 3.125 19.417 1.00 84.62 86 VAL A CA 1
ATOM 619 C C . VAL A 1 86 ? -2.590 4.631 19.556 1.00 84.62 86 VAL A C 1
ATOM 621 O O . VAL A 1 86 ? -1.997 5.247 20.437 1.00 84.62 86 VAL A O 1
ATOM 624 N N . HIS A 1 87 ? -3.386 5.231 18.677 1.00 82.38 87 HIS A N 1
ATOM 625 C CA . HIS A 1 87 ? -3.748 6.643 18.746 1.00 82.38 87 HIS A CA 1
ATOM 626 C C . HIS A 1 87 ? -5.246 6.755 18.982 1.00 82.38 87 HIS A C 1
ATOM 628 O O . HIS A 1 87 ? -6.017 6.104 18.285 1.00 82.38 87 HIS A O 1
ATOM 634 N N . GLY A 1 88 ? -5.655 7.574 19.944 1.00 78.44 88 GLY A N 1
ATOM 635 C CA . GLY A 1 88 ? -7.056 7.842 20.247 1.00 78.44 88 GLY A CA 1
ATOM 636 C C . GLY A 1 88 ? -7.360 9.330 20.149 1.00 78.44 88 GLY A C 1
ATOM 637 O O . GLY A 1 88 ? -6.509 10.161 20.460 1.00 78.44 88 GLY A O 1
ATOM 638 N N . VAL A 1 89 ? -8.577 9.668 19.742 1.00 79.88 89 VAL A N 1
ATOM 639 C CA . VAL A 1 89 ? -9.148 11.011 19.861 1.00 79.88 89 VAL A CA 1
ATOM 640 C C . VAL A 1 89 ? -10.534 10.909 20.485 1.00 79.88 89 VAL A C 1
ATOM 642 O O . VAL A 1 89 ? -11.302 9.997 20.173 1.00 79.88 89 VAL A O 1
ATOM 645 N N . ILE A 1 90 ? -10.846 11.838 21.386 1.00 83.12 90 ILE A N 1
ATOM 646 C CA . ILE A 1 90 ? -12.194 12.012 21.923 1.00 83.12 90 ILE A CA 1
ATOM 647 C C . ILE A 1 90 ? -12.928 12.959 20.982 1.00 83.12 90 ILE A C 1
ATOM 649 O O . ILE A 1 90 ? -12.573 14.128 20.867 1.00 83.12 90 ILE A O 1
ATOM 653 N N . GLU A 1 91 ? -13.930 12.441 20.283 1.00 82.69 91 GLU A N 1
ATOM 654 C CA . GLU A 1 91 ? -14.755 13.224 19.358 1.00 82.69 91 GLU A CA 1
ATOM 655 C C . GLU A 1 91 ? -15.908 13.906 20.092 1.00 82.69 91 GLU A C 1
ATOM 657 O O . GLU A 1 91 ? -16.332 14.999 19.730 1.00 82.69 91 GLU A O 1
ATOM 662 N N . HIS A 1 92 ? -16.416 13.249 21.134 1.00 82.06 92 HIS A N 1
ATOM 663 C CA . HIS A 1 92 ? -17.473 13.768 21.984 1.00 82.06 92 HIS A CA 1
ATOM 664 C C . HIS A 1 92 ? -17.278 13.242 23.403 1.00 82.06 92 HIS A C 1
ATOM 666 O O . HIS A 1 92 ? -17.234 12.030 23.584 1.00 82.06 92 HIS A O 1
ATOM 672 N N . GLY A 1 93 ? -17.150 14.122 24.396 1.00 77.44 93 GLY A N 1
ATOM 673 C CA . GLY A 1 93 ? -16.883 13.737 25.791 1.00 77.44 93 GLY A CA 1
ATOM 674 C C . GLY A 1 93 ? -17.608 14.586 26.835 1.00 77.44 93 GLY A C 1
ATOM 675 O O . GLY A 1 93 ? -17.292 14.486 28.015 1.00 77.44 93 GLY A O 1
ATOM 676 N N . GLY A 1 94 ? -18.574 15.407 26.415 1.00 80.06 94 GLY A N 1
ATOM 677 C CA . GLY A 1 94 ? -19.192 16.446 27.242 1.00 80.06 94 GLY A CA 1
ATOM 678 C C . GLY A 1 94 ? -18.619 17.836 26.964 1.00 80.06 94 GLY A C 1
ATOM 679 O O . GLY A 1 94 ? -17.498 17.974 26.476 1.00 80.06 94 GLY A O 1
ATOM 680 N N . ILE A 1 95 ? -19.422 18.868 27.233 1.00 79.94 95 ILE A N 1
ATOM 681 C CA . ILE A 1 95 ? -19.092 20.271 26.914 1.00 79.94 95 ILE A CA 1
ATOM 682 C C . ILE A 1 95 ? -19.284 21.237 28.093 1.00 79.94 95 ILE A C 1
ATOM 684 O O . ILE A 1 95 ? -18.840 22.378 28.013 1.00 79.94 95 ILE A O 1
ATOM 688 N N . VAL A 1 96 ? -19.926 20.800 29.185 1.00 81.38 96 VAL A N 1
ATOM 689 C CA . VAL A 1 96 ? -20.193 21.638 30.365 1.00 81.38 96 VAL A CA 1
ATOM 690 C C . VAL A 1 96 ? -19.592 20.989 31.616 1.00 81.38 96 VAL A C 1
ATOM 692 O O . VAL A 1 96 ? -19.950 19.853 31.933 1.00 81.38 96 VAL A O 1
ATOM 695 N N . PRO A 1 97 ? -18.720 21.689 32.364 1.00 72.69 97 PRO A N 1
ATOM 696 C CA . PRO A 1 97 ? -18.237 21.214 33.657 1.00 72.69 97 PRO A CA 1
ATOM 697 C C . PRO A 1 97 ? -19.391 20.952 34.635 1.00 72.69 97 PRO A C 1
ATOM 699 O O . PRO A 1 97 ? -20.288 21.778 34.779 1.00 72.69 97 PRO A O 1
ATOM 702 N N . GLY A 1 98 ? -19.360 19.809 35.322 1.00 71.44 98 GLY A N 1
ATOM 703 C CA . GLY A 1 98 ? -20.368 19.439 36.324 1.00 71.44 98 GLY A CA 1
ATOM 704 C C . GLY A 1 98 ? -21.635 18.777 35.771 1.00 71.44 98 GLY A C 1
ATOM 705 O O . GLY A 1 98 ? -22.448 18.308 36.564 1.00 71.44 98 GLY A O 1
ATOM 706 N N . ILE A 1 99 ? -21.794 18.675 34.446 1.00 79.19 99 ILE A N 1
ATOM 707 C CA . ILE A 1 99 ? -22.859 17.879 33.820 1.00 79.19 99 ILE A CA 1
ATOM 708 C C . ILE A 1 99 ? -22.284 16.526 33.397 1.00 79.19 99 ILE A C 1
ATOM 710 O O . ILE A 1 99 ? -21.301 16.464 32.661 1.00 79.19 99 ILE A O 1
ATOM 714 N N . ILE A 1 100 ? -22.907 15.438 33.856 1.00 77.69 100 ILE A N 1
ATOM 715 C CA . ILE A 1 100 ? -22.548 14.079 33.439 1.00 77.69 100 ILE A CA 1
ATOM 716 C C . ILE A 1 100 ? -23.083 13.850 32.024 1.00 77.69 100 ILE A C 1
ATOM 718 O O . ILE A 1 100 ? -24.285 13.958 31.788 1.00 77.69 100 ILE A O 1
ATOM 722 N N . THR A 1 101 ? -22.190 13.534 31.088 1.00 78.62 101 THR A N 1
ATOM 723 C CA . THR A 1 101 ? -22.550 13.251 29.695 1.00 78.62 101 THR A CA 1
ATOM 724 C C . THR A 1 101 ? -23.286 11.914 29.578 1.00 78.62 101 THR A C 1
ATOM 726 O O . THR A 1 101 ? -22.877 10.919 30.176 1.00 78.62 101 THR A O 1
ATOM 729 N N . ASP A 1 102 ? -24.349 11.879 28.778 1.00 81.69 102 ASP A N 1
ATOM 730 C CA . ASP A 1 102 ? -25.170 10.692 28.510 1.00 81.69 102 ASP A CA 1
ATOM 731 C C . ASP A 1 102 ? -24.475 9.678 27.583 1.00 81.69 102 ASP A C 1
ATOM 733 O O . ASP A 1 102 ? -24.680 8.469 27.701 1.00 81.69 102 ASP A O 1
ATOM 737 N N . ASN A 1 103 ? -23.637 10.161 26.664 1.00 82.19 103 ASN A N 1
ATOM 738 C CA . ASN A 1 103 ? -22.844 9.349 25.753 1.00 82.19 103 ASN A CA 1
ATOM 739 C C . ASN A 1 103 ? -21.477 9.987 25.478 1.00 82.19 103 ASN A C 1
ATOM 741 O O . ASN A 1 103 ? -21.284 11.193 25.601 1.00 82.19 103 ASN A O 1
ATOM 745 N N . SER A 1 104 ? -20.511 9.184 25.049 1.00 80.56 104 SER A N 1
ATOM 746 C CA . SER A 1 104 ? -19.274 9.721 24.494 1.00 80.56 104 SER A CA 1
ATOM 747 C C . SER A 1 104 ? -18.798 8.897 23.316 1.00 80.56 104 SER A C 1
ATOM 749 O O . SER A 1 104 ? -19.107 7.710 23.169 1.00 80.56 104 SER A O 1
ATOM 751 N N . ARG A 1 105 ? -18.036 9.570 22.462 1.00 83.50 105 ARG A N 1
ATOM 752 C CA . ARG A 1 105 ? -17.507 9.026 21.226 1.00 83.50 105 ARG A CA 1
ATOM 753 C C . ARG A 1 105 ? -16.015 9.227 21.181 1.00 83.50 105 ARG A C 1
ATOM 755 O O . ARG A 1 105 ? -15.517 10.345 21.312 1.00 83.50 105 ARG A O 1
ATOM 762 N N . THR A 1 106 ? -15.318 8.130 20.959 1.00 81.12 106 THR A N 1
ATOM 763 C CA . THR A 1 106 ? -13.885 8.127 20.716 1.00 81.12 106 THR A CA 1
ATOM 764 C C . THR A 1 106 ? -13.615 7.478 19.367 1.00 81.12 106 THR A C 1
ATOM 766 O O . THR A 1 106 ? -14.445 6.749 18.819 1.00 81.12 106 THR A O 1
ATOM 769 N N . ARG A 1 107 ? -12.471 7.811 18.784 1.00 82.31 107 ARG A N 1
ATOM 770 C CA . ARG A 1 107 ? -11.968 7.207 17.558 1.00 82.31 107 ARG A CA 1
ATOM 771 C C . ARG A 1 107 ? -10.545 6.769 17.822 1.00 82.31 107 ARG A C 1
ATOM 773 O O . ARG A 1 107 ? -9.724 7.570 18.256 1.00 82.31 107 ARG A O 1
ATOM 780 N N . TRP A 1 108 ? -10.263 5.507 17.538 1.00 81.88 108 TRP A N 1
ATOM 781 C CA . TRP A 1 108 ? -8.937 4.930 17.711 1.00 81.88 108 TRP A CA 1
ATOM 782 C C . TRP A 1 108 ? -8.335 4.549 16.362 1.00 81.88 108 TRP A C 1
ATOM 784 O O . TRP A 1 108 ? -9.021 4.438 15.342 1.00 81.88 108 TRP A O 1
ATOM 794 N N . HIS A 1 109 ? -7.022 4.413 16.364 1.00 79.62 109 HIS A N 1
ATOM 795 C CA . HIS A 1 109 ? -6.209 3.962 15.259 1.00 79.62 109 HIS A CA 1
ATOM 796 C C . HIS A 1 109 ? -5.161 3.027 15.847 1.00 79.62 109 HIS A C 1
ATOM 798 O O . HIS A 1 109 ? -4.299 3.458 16.612 1.00 79.62 109 HIS A O 1
ATOM 804 N N . VAL A 1 110 ? -5.268 1.751 15.498 1.00 82.50 110 VAL A N 1
ATOM 805 C CA . VAL A 1 110 ? -4.419 0.670 15.989 1.00 82.50 110 VAL A CA 1
ATOM 806 C C . VAL A 1 110 ? -3.463 0.263 14.884 1.00 82.50 110 VAL A C 1
ATOM 808 O O . VAL A 1 110 ? -3.938 -0.159 13.843 1.00 82.50 110 VAL A O 1
ATOM 811 N N . ARG A 1 111 ? -2.153 0.381 15.109 1.00 79.25 111 ARG A N 1
ATOM 812 C CA . ARG A 1 111 ? -1.117 0.127 14.103 1.00 79.25 111 ARG A CA 1
ATOM 813 C C . ARG A 1 111 ? -0.109 -0.915 14.577 1.00 79.25 111 ARG A C 1
ATOM 815 O O . ARG A 1 111 ? 0.350 -0.833 15.716 1.00 79.25 111 ARG A O 1
ATOM 822 N N . ALA A 1 112 ? 0.299 -1.812 13.683 1.00 81.50 112 ALA A N 1
ATOM 823 C CA . ALA A 1 112 ? 1.426 -2.728 13.891 1.00 81.50 112 ALA A CA 1
ATOM 824 C C . ALA A 1 112 ? 2.153 -3.064 12.568 1.00 81.50 112 ALA A C 1
ATOM 826 O O . ALA A 1 112 ? 1.586 -2.805 11.515 1.00 81.50 112 ALA A O 1
ATOM 827 N N . PRO A 1 113 ? 3.362 -3.652 12.580 1.00 77.00 113 PRO A N 1
ATOM 828 C CA . PRO A 1 113 ? 4.103 -4.007 11.360 1.00 77.00 113 PRO A CA 1
ATOM 829 C C . PRO A 1 113 ? 3.388 -4.913 10.362 1.00 77.00 113 PRO A C 1
ATOM 831 O O . PRO A 1 113 ? 3.566 -4.729 9.162 1.00 77.00 113 PRO A O 1
ATOM 834 N N . THR A 1 114 ? 2.575 -5.855 10.836 1.00 79.00 114 THR A N 1
ATOM 835 C CA . THR A 1 114 ? 1.801 -6.763 9.978 1.00 79.00 114 THR A CA 1
ATOM 836 C C . THR A 1 114 ? 0.324 -6.716 10.338 1.00 79.00 114 THR A C 1
ATOM 838 O O . THR A 1 114 ? -0.037 -6.424 11.485 1.00 79.00 114 THR A O 1
ATOM 841 N N . THR A 1 115 ? -0.547 -7.064 9.387 1.00 79.62 115 THR A N 1
ATOM 842 C CA . THR A 1 115 ? -1.998 -7.162 9.621 1.00 79.62 115 THR A CA 1
ATOM 843 C C . THR A 1 115 ? -2.296 -8.099 10.790 1.00 79.62 115 THR A C 1
ATOM 845 O O . THR A 1 115 ? -3.048 -7.747 11.696 1.00 79.62 115 THR A O 1
ATOM 848 N N . ARG A 1 116 ? -1.604 -9.244 10.861 1.00 83.06 116 ARG A N 1
ATOM 849 C CA . ARG A 1 116 ? -1.743 -10.216 11.956 1.00 83.06 116 ARG A CA 1
ATOM 850 C C . ARG A 1 116 ? -1.429 -9.618 13.330 1.00 83.06 116 ARG A C 1
ATOM 852 O O . ARG A 1 116 ? -2.143 -9.883 14.299 1.00 83.06 116 ARG A O 1
ATOM 859 N N . GLN A 1 117 ? -0.357 -8.833 13.438 1.00 83.56 117 GLN A N 1
ATOM 860 C CA . GLN A 1 117 ? -0.015 -8.153 14.690 1.00 83.56 117 GLN A CA 1
ATOM 861 C C . GLN A 1 117 ? -1.049 -7.082 15.036 1.00 83.56 117 GLN A C 1
ATOM 863 O O . GLN A 1 117 ? -1.448 -6.957 16.194 1.00 83.56 117 GLN A O 1
ATOM 868 N N . ALA A 1 118 ? -1.534 -6.353 14.033 1.00 84.00 118 ALA A N 1
ATOM 869 C CA . ALA A 1 118 ? -2.518 -5.306 14.231 1.00 84.00 118 ALA A CA 1
ATOM 870 C C . ALA A 1 118 ? -3.866 -5.868 14.706 1.00 84.00 118 ALA A C 1
ATOM 872 O O . ALA A 1 118 ? -4.469 -5.313 15.624 1.00 84.00 118 ALA A O 1
ATOM 873 N N . ASP A 1 119 ? -4.292 -7.012 14.170 1.00 84.19 119 ASP A N 1
ATOM 874 C CA . ASP A 1 119 ? -5.482 -7.733 14.625 1.00 84.19 119 ASP A CA 1
ATOM 875 C C . ASP A 1 119 ? -5.328 -8.237 16.063 1.00 84.19 119 ASP A C 1
ATOM 877 O O . ASP A 1 119 ? -6.260 -8.156 16.868 1.00 84.19 119 ASP A O 1
ATOM 881 N N . ALA A 1 120 ? -4.140 -8.730 16.424 1.00 88.69 120 ALA A N 1
ATOM 882 C CA . ALA A 1 120 ? -3.848 -9.140 17.794 1.00 88.69 120 ALA A CA 1
ATOM 883 C C . ALA A 1 120 ? -3.906 -7.951 18.768 1.00 88.69 120 ALA A C 1
ATOM 885 O O . ALA A 1 120 ? -4.479 -8.071 19.854 1.00 88.69 120 ALA A O 1
ATOM 886 N N . LEU A 1 121 ? -3.357 -6.796 18.383 1.00 88.12 121 LEU A N 1
ATOM 887 C CA . LEU A 1 121 ? -3.432 -5.569 19.172 1.00 88.12 121 LEU A CA 1
ATOM 888 C C . LEU A 1 121 ? -4.868 -5.047 19.272 1.00 88.12 121 LEU A C 1
ATOM 890 O O . LEU A 1 121 ? -5.307 -4.684 20.360 1.00 88.12 121 LEU A O 1
ATOM 894 N N . LEU A 1 122 ? -5.631 -5.075 18.179 1.00 86.62 122 LEU A N 1
ATOM 895 C CA . LEU A 1 122 ? -7.037 -4.683 18.171 1.00 86.62 122 LEU A CA 1
ATOM 896 C C . LEU A 1 122 ? -7.859 -5.527 19.149 1.00 86.62 122 LEU A C 1
ATOM 898 O O . LEU A 1 122 ? -8.656 -4.975 19.907 1.00 86.62 122 LEU A O 1
ATOM 902 N N . LYS A 1 123 ? -7.633 -6.846 19.190 1.00 88.88 123 LYS A N 1
ATOM 903 C CA . LYS A 1 123 ? -8.277 -7.733 20.173 1.00 88.88 123 LYS A CA 1
ATOM 904 C C . LYS A 1 123 ? -7.969 -7.304 21.608 1.00 88.88 123 LYS A C 1
ATOM 906 O O . LYS A 1 123 ? -8.890 -7.222 22.418 1.00 88.88 123 LYS A O 1
ATOM 911 N N . ARG A 1 124 ? -6.709 -6.972 21.916 1.00 89.56 124 ARG A N 1
ATOM 912 C CA . ARG A 1 124 ? -6.312 -6.475 23.247 1.00 89.56 124 ARG A CA 1
ATOM 913 C C . ARG A 1 124 ? -6.986 -5.145 23.587 1.00 89.56 124 ARG A C 1
ATOM 915 O O . ARG A 1 124 ? -7.555 -5.009 24.664 1.00 89.56 124 ARG A O 1
ATOM 922 N N . VAL A 1 125 ? -6.976 -4.191 22.657 1.00 87.19 125 VAL A N 1
ATOM 923 C CA . VAL A 1 125 ? -7.617 -2.880 22.837 1.00 87.19 125 VAL A CA 1
ATOM 924 C C . VAL A 1 125 ? -9.123 -3.033 23.071 1.00 87.19 125 VAL A C 1
ATOM 926 O O . VAL A 1 125 ? -9.658 -2.436 24.005 1.00 87.19 125 VAL A O 1
ATOM 929 N N . ARG A 1 126 ? -9.804 -3.864 22.272 1.00 87.62 126 ARG A N 1
ATOM 930 C CA . ARG A 1 126 ? -11.234 -4.159 22.434 1.00 87.62 126 ARG A CA 1
ATOM 931 C C . ARG A 1 126 ? -11.524 -4.766 23.808 1.00 87.62 126 ARG A C 1
ATOM 933 O O . ARG A 1 126 ? -12.422 -4.277 24.487 1.00 87.62 126 ARG A O 1
ATOM 940 N N . ALA A 1 127 ? -10.733 -5.746 24.243 1.00 89.81 127 ALA A N 1
ATOM 941 C CA . ALA A 1 127 ? -10.910 -6.381 25.547 1.00 89.81 127 ALA A CA 1
ATOM 942 C C . ALA A 1 127 ? -10.793 -5.377 26.707 1.00 89.81 127 ALA A C 1
ATOM 944 O O . ALA A 1 127 ? -11.600 -5.405 27.635 1.00 89.81 127 ALA A O 1
ATOM 945 N N . CYS A 1 128 ? -9.839 -4.441 26.651 1.00 88.19 128 CYS A N 1
ATOM 946 C CA . CYS A 1 128 ? -9.717 -3.412 27.686 1.00 88.19 128 CYS A CA 1
ATOM 947 C C . CYS A 1 128 ? -10.933 -2.468 27.720 1.00 88.19 128 CYS A C 1
ATOM 949 O O . CYS A 1 128 ? -11.366 -2.048 28.792 1.00 88.19 128 CYS A O 1
ATOM 951 N N . ILE A 1 129 ? -11.502 -2.155 26.556 1.00 85.50 129 ILE A N 1
ATOM 952 C CA . ILE A 1 129 ? -12.680 -1.291 26.424 1.00 85.50 129 ILE A CA 1
ATOM 953 C C . ILE A 1 129 ? -13.943 -1.993 26.940 1.00 85.50 129 ILE A C 1
ATOM 955 O O . ILE A 1 129 ? -14.744 -1.387 27.650 1.00 85.50 129 ILE A O 1
ATOM 959 N N . GLU A 1 130 ? -14.107 -3.279 26.635 1.00 87.50 130 GLU A N 1
ATOM 960 C CA . GLU A 1 130 ? -15.199 -4.108 27.158 1.00 87.50 130 GLU A CA 1
ATOM 961 C C . GLU A 1 130 ? -15.099 -4.276 28.680 1.00 87.50 130 GLU A C 1
ATOM 963 O O . GLU A 1 130 ? -16.106 -4.170 29.384 1.00 87.50 130 GLU A O 1
ATOM 968 N N . ALA A 1 131 ? -13.884 -4.452 29.210 1.00 87.06 131 ALA A N 1
ATOM 969 C CA . ALA A 1 131 ? -13.642 -4.500 30.650 1.00 87.06 131 ALA A CA 1
ATOM 970 C C . ALA A 1 131 ? -14.024 -3.178 31.337 1.00 87.06 131 ALA A C 1
ATOM 972 O O . ALA A 1 131 ? -14.707 -3.194 32.360 1.00 87.06 131 ALA A O 1
ATOM 973 N N . ALA A 1 132 ? -13.655 -2.034 30.750 1.00 83.00 132 ALA A N 1
ATOM 974 C CA . ALA A 1 132 ? -14.051 -0.722 31.257 1.00 83.00 132 ALA A CA 1
ATOM 975 C C . ALA A 1 132 ? -15.577 -0.537 31.231 1.00 83.00 132 ALA A C 1
ATOM 977 O O . ALA A 1 132 ? -16.155 -0.115 32.227 1.00 83.00 132 ALA A O 1
ATOM 978 N N . SER A 1 133 ? -16.230 -0.926 30.130 1.00 83.44 133 SER A N 1
ATOM 979 C CA . SER A 1 133 ? -17.693 -0.903 29.990 1.00 83.44 133 SER A CA 1
ATOM 980 C C . SER A 1 133 ? -18.383 -1.741 31.067 1.00 83.44 133 SER A C 1
ATOM 982 O O . SER A 1 133 ? -19.382 -1.315 31.640 1.00 83.44 133 SER A O 1
ATOM 984 N N . THR A 1 134 ? -17.833 -2.920 31.361 1.00 87.12 134 THR A N 1
ATOM 985 C CA . THR A 1 134 ? -18.347 -3.822 32.398 1.00 87.12 134 THR A CA 1
ATOM 986 C C . THR A 1 134 ? -18.188 -3.208 33.787 1.00 87.12 134 THR A C 1
ATOM 988 O O . THR A 1 134 ? -19.138 -3.205 34.564 1.00 87.12 134 THR A O 1
ATOM 991 N N . GLY A 1 135 ? -17.016 -2.638 34.088 1.00 84.19 135 GLY A N 1
ATOM 992 C CA . GLY A 1 135 ? -16.737 -2.009 35.381 1.00 84.19 135 GLY A CA 1
ATOM 993 C C . GLY A 1 135 ? -17.593 -0.773 35.670 1.00 84.19 135 GLY A C 1
ATOM 994 O O . GLY A 1 135 ? -17.901 -0.508 36.829 1.00 84.19 135 GLY A O 1
ATOM 995 N N . THR A 1 136 ? -18.008 -0.032 34.639 1.00 80.56 136 THR A N 1
ATOM 996 C CA . THR A 1 136 ? -18.848 1.170 34.787 1.00 80.56 136 THR A CA 1
ATOM 997 C C . THR A 1 136 ? -20.342 0.918 34.576 1.00 80.56 136 THR A C 1
ATOM 999 O O . THR A 1 136 ? -21.144 1.827 34.781 1.00 80.56 136 THR A O 1
ATOM 1002 N N . GLY A 1 137 ? -20.738 -0.281 34.138 1.00 81.62 137 GLY A N 1
ATOM 1003 C CA . GLY A 1 137 ? -22.120 -0.585 33.753 1.00 81.62 137 GLY A CA 1
ATOM 1004 C C . GLY A 1 137 ? -22.586 0.127 32.474 1.00 81.62 137 GLY A C 1
ATOM 1005 O O . GLY A 1 137 ? -23.782 0.148 32.177 1.00 81.62 137 GLY A O 1
ATOM 1006 N N . CYS A 1 138 ? -21.669 0.724 31.707 1.00 82.38 138 CYS A N 1
ATOM 1007 C CA . CYS A 1 138 ? -21.991 1.352 30.431 1.00 82.38 138 CYS A CA 1
ATOM 1008 C C . CYS A 1 138 ? -22.235 0.302 29.337 1.00 82.38 138 CYS A C 1
ATOM 1010 O O . CYS A 1 138 ? -21.797 -0.845 29.426 1.00 82.38 138 CYS A O 1
ATOM 1012 N N . LYS A 1 139 ? -22.891 0.726 28.253 1.00 84.81 139 LYS A N 1
ATOM 1013 C CA . LYS A 1 139 ? -22.946 -0.032 26.998 1.00 84.81 139 LYS A CA 1
ATOM 1014 C C . LYS A 1 139 ? -21.894 0.509 26.037 1.00 84.81 139 LYS A C 1
ATOM 1016 O O . LYS A 1 139 ? -21.748 1.724 25.909 1.00 84.81 139 LYS A O 1
ATOM 1021 N N . VAL A 1 140 ? -21.214 -0.385 25.328 1.00 85.31 140 VAL A N 1
ATOM 1022 C CA . VAL A 1 140 ? -20.239 -0.031 24.291 1.00 85.31 140 VAL A CA 1
ATOM 1023 C C . VAL A 1 140 ? -20.749 -0.438 22.912 1.00 85.31 140 VAL A C 1
ATOM 1025 O O . VAL A 1 140 ? -21.385 -1.478 22.755 1.00 85.31 140 VAL A O 1
ATOM 1028 N N . ASN A 1 141 ? -20.470 0.389 21.905 1.00 85.50 141 ASN A N 1
ATOM 1029 C CA . ASN A 1 141 ? -20.745 0.087 20.505 1.00 85.50 141 ASN A CA 1
ATOM 1030 C C . ASN A 1 141 ? -19.466 0.283 19.681 1.00 85.50 141 ASN A C 1
ATOM 1032 O O . ASN A 1 141 ? -18.898 1.376 19.647 1.00 85.50 141 ASN A O 1
ATOM 1036 N N . PHE A 1 142 ? -19.017 -0.778 19.013 1.00 83.25 142 PHE A N 1
ATOM 1037 C CA . PHE A 1 142 ? -17.830 -0.757 18.165 1.00 83.25 142 PHE A CA 1
ATOM 1038 C C . PHE A 1 142 ? -18.222 -0.487 16.710 1.00 83.25 142 PHE A C 1
ATOM 1040 O O . PHE A 1 142 ? -19.018 -1.225 16.137 1.00 83.25 142 PHE A O 1
ATOM 1047 N N . GLN A 1 143 ? -17.609 0.525 16.094 1.00 81.19 143 GLN A N 1
ATOM 1048 C CA . GLN A 1 143 ? -17.752 0.818 14.666 1.00 81.19 143 GLN A CA 1
ATOM 1049 C C . GLN A 1 143 ? -16.395 0.701 13.978 1.00 81.19 143 GLN A C 1
ATOM 1051 O O . GLN A 1 143 ? -15.501 1.508 14.220 1.00 81.19 143 GLN A O 1
ATOM 1056 N N . THR A 1 144 ? -16.239 -0.305 13.122 1.00 73.19 144 THR A N 1
ATOM 1057 C CA . THR A 1 144 ? -15.010 -0.533 12.355 1.00 73.19 144 THR A CA 1
ATOM 1058 C C . THR A 1 144 ? -14.997 0.291 11.072 1.00 73.19 144 THR A C 1
ATOM 1060 O O . THR A 1 144 ? -16.025 0.452 10.420 1.00 73.19 144 THR A O 1
ATOM 1063 N N . PHE A 1 145 ? -13.815 0.774 10.694 1.00 70.81 145 PHE A N 1
ATOM 1064 C CA . PHE A 1 145 ? -13.570 1.495 9.443 1.00 70.81 145 PHE A CA 1
ATOM 1065 C C . PHE A 1 145 ? -12.702 0.634 8.518 1.00 70.81 145 PHE A C 1
ATOM 1067 O O . PHE A 1 145 ? -12.072 -0.307 9.008 1.00 70.81 145 PHE A O 1
ATOM 1074 N N . PRO A 1 146 ? -12.642 0.939 7.207 1.00 68.06 146 PRO A N 1
ATOM 1075 C CA . PRO A 1 146 ? -11.762 0.230 6.286 1.00 68.06 146 PRO A CA 1
ATOM 1076 C C . PRO A 1 146 ? -10.316 0.216 6.791 1.00 68.06 146 PRO A C 1
ATOM 1078 O O . PRO A 1 146 ? -9.731 1.268 7.067 1.00 68.06 146 PRO A O 1
ATOM 1081 N N . SER A 1 147 ? -9.749 -0.981 6.913 1.00 72.12 147 SER A N 1
ATOM 1082 C CA . SER A 1 147 ? -8.374 -1.192 7.347 1.00 72.12 147 SER A CA 1
ATOM 1083 C C . SER A 1 147 ? -7.417 -1.223 6.156 1.00 72.12 147 SER A C 1
ATOM 1085 O O . SER A 1 147 ? -7.778 -1.563 5.026 1.00 72.12 147 SER A O 1
ATOM 1087 N N . PHE A 1 148 ? -6.165 -0.867 6.428 1.00 74.94 148 PHE A N 1
ATOM 1088 C CA . PHE A 1 148 ? -5.054 -1.148 5.527 1.00 74.94 148 PHE A CA 1
ATOM 1089 C C . PHE A 1 148 ? -4.407 -2.458 5.924 1.00 74.94 148 PHE A C 1
ATOM 1091 O O . PHE A 1 148 ? -4.190 -2.667 7.119 1.00 74.94 148 PHE A O 1
ATOM 1098 N N . THR A 1 149 ? -4.057 -3.267 4.934 1.00 78.12 149 THR A N 1
ATOM 1099 C CA . THR A 1 149 ? -3.169 -4.415 5.118 1.00 78.12 149 THR A CA 1
ATOM 1100 C C . THR A 1 149 ? -1.716 -4.010 4.866 1.00 78.12 149 THR A C 1
ATOM 1102 O O . THR A 1 149 ? -1.442 -2.924 4.336 1.00 78.12 149 THR A O 1
ATOM 1105 N N . ASP A 1 150 ? -0.769 -4.856 5.273 1.00 79.69 150 ASP A N 1
ATOM 1106 C CA . ASP A 1 150 ? 0.631 -4.727 4.876 1.00 79.69 150 ASP A CA 1
ATOM 1107 C C . ASP A 1 150 ? 0.787 -4.842 3.355 1.00 79.69 150 ASP A C 1
ATOM 1109 O O . ASP A 1 150 ? -0.140 -5.183 2.626 1.00 79.69 150 ASP A O 1
ATOM 1113 N N . MET A 1 151 ? 1.954 -4.456 2.850 1.00 82.44 151 MET A N 1
ATOM 1114 C CA . MET A 1 151 ? 2.276 -4.608 1.437 1.00 82.44 151 MET A CA 1
ATOM 1115 C C . MET A 1 151 ? 3.009 -5.929 1.239 1.00 82.44 151 MET A C 1
ATOM 1117 O O . MET A 1 151 ? 4.087 -6.105 1.805 1.00 82.44 151 MET A O 1
ATOM 1121 N N . ARG A 1 152 ? 2.473 -6.801 0.384 1.00 84.38 152 ARG A N 1
ATOM 1122 C CA . ARG A 1 152 ? 3.188 -7.972 -0.131 1.00 84.38 152 ARG A CA 1
ATOM 1123 C C . ARG A 1 152 ? 4.037 -7.536 -1.318 1.00 84.38 152 ARG A C 1
ATOM 1125 O O . ARG A 1 152 ? 3.513 -7.123 -2.355 1.00 84.38 152 ARG A O 1
ATOM 1132 N N . ALA A 1 153 ? 5.352 -7.507 -1.124 1.00 81.69 153 ALA A N 1
ATOM 1133 C CA . ALA A 1 153 ? 6.286 -7.037 -2.137 1.00 81.69 153 ALA A CA 1
ATOM 1134 C C . ALA A 1 153 ? 6.530 -8.131 -3.182 1.00 81.69 153 ALA A C 1
ATOM 1136 O O . ALA A 1 153 ? 7.077 -9.180 -2.870 1.00 81.69 153 ALA A O 1
ATOM 1137 N N . ASN A 1 154 ? 6.189 -7.866 -4.443 1.00 91.31 154 ASN A N 1
ATOM 1138 C CA . ASN A 1 154 ? 6.472 -8.799 -5.528 1.00 91.31 154 ASN A CA 1
ATOM 1139 C C . ASN A 1 154 ? 7.924 -8.650 -6.010 1.00 91.31 154 ASN A C 1
ATOM 1141 O O . ASN A 1 154 ? 8.287 -7.629 -6.602 1.00 91.31 154 ASN A O 1
ATOM 1145 N N . SER A 1 155 ? 8.757 -9.655 -5.741 1.00 90.88 155 SER A N 1
ATOM 1146 C CA . SER A 1 155 ? 10.200 -9.573 -5.976 1.00 90.88 155 SER A CA 1
ATOM 1147 C C . SER A 1 155 ? 10.549 -9.398 -7.457 1.00 90.88 155 SER A C 1
ATOM 1149 O O . SER A 1 155 ? 11.359 -8.528 -7.781 1.00 90.88 155 SER A O 1
ATOM 1151 N N . THR A 1 156 ? 9.849 -10.123 -8.334 1.00 93.31 156 THR A N 1
ATOM 1152 C CA . THR A 1 156 ? 9.991 -10.054 -9.793 1.00 93.31 156 THR A CA 1
ATOM 1153 C C . THR A 1 156 ? 9.683 -8.655 -10.324 1.00 93.31 156 THR A C 1
ATOM 1155 O O . THR A 1 156 ? 10.476 -8.083 -11.074 1.00 93.31 156 THR A O 1
ATOM 1158 N N . LEU A 1 157 ? 8.554 -8.061 -9.918 1.00 93.44 157 LEU A N 1
ATOM 1159 C CA . LEU A 1 157 ? 8.192 -6.704 -10.346 1.00 93.44 157 LEU A CA 1
ATOM 1160 C C . LEU A 1 157 ? 9.177 -5.656 -9.808 1.00 93.44 157 LEU A C 1
ATOM 1162 O O . LEU A 1 157 ? 9.500 -4.693 -10.505 1.00 93.44 157 LEU A O 1
ATOM 1166 N N . CYS A 1 158 ? 9.678 -5.841 -8.585 1.00 91.88 158 CYS A N 1
ATOM 1167 C CA . CYS A 1 158 ? 10.704 -4.974 -8.012 1.00 91.88 158 CYS A CA 1
ATOM 1168 C C . CYS A 1 158 ? 12.021 -5.034 -8.799 1.00 91.88 158 CYS A C 1
ATOM 1170 O O . CYS A 1 158 ? 12.602 -3.983 -9.065 1.00 91.88 158 CYS A O 1
ATOM 1172 N N . ASP A 1 159 ? 12.477 -6.225 -9.193 1.00 91.88 159 ASP A N 1
ATOM 1173 C CA . ASP A 1 159 ? 13.701 -6.390 -9.989 1.00 91.88 159 ASP A CA 1
ATOM 1174 C C . ASP A 1 159 ? 13.554 -5.765 -11.375 1.00 91.88 159 ASP A C 1
ATOM 1176 O O . ASP A 1 159 ? 14.401 -4.970 -11.783 1.00 91.88 159 ASP A O 1
ATOM 1180 N N . ALA A 1 160 ? 12.419 -6.008 -12.037 1.00 92.25 160 ALA A N 1
ATOM 1181 C CA . ALA A 1 160 ? 12.091 -5.365 -13.305 1.00 92.25 160 ALA A CA 1
ATOM 1182 C C . ALA A 1 160 ? 12.154 -3.831 -13.209 1.00 92.25 160 ALA A C 1
ATOM 1184 O O . ALA A 1 160 ? 12.756 -3.182 -14.063 1.00 92.25 160 ALA A O 1
ATOM 1185 N N . TYR A 1 161 ? 11.595 -3.240 -12.145 1.00 92.38 161 TYR A N 1
ATOM 1186 C CA . TYR A 1 161 ? 11.655 -1.791 -11.938 1.00 92.38 161 TYR A CA 1
ATOM 1187 C C . TYR A 1 161 ? 13.083 -1.271 -11.782 1.00 92.38 161 TYR A C 1
ATOM 1189 O O . TYR A 1 161 ? 13.424 -0.227 -12.334 1.00 92.38 161 TYR A O 1
ATOM 1197 N N . VAL A 1 162 ? 13.904 -1.964 -10.987 1.00 92.31 162 VAL A N 1
ATOM 1198 C CA . VAL A 1 162 ? 15.287 -1.557 -10.716 1.00 92.31 162 VAL A CA 1
ATOM 1199 C C . VAL A 1 162 ? 16.107 -1.590 -12.001 1.00 92.31 162 VAL A C 1
ATOM 1201 O O . VAL A 1 162 ? 16.814 -0.626 -12.292 1.00 92.31 162 VAL A O 1
ATOM 1204 N N . GLU A 1 163 ? 15.968 -2.651 -12.794 1.00 92.12 163 GLU A N 1
ATOM 1205 C CA . GLU A 1 163 ? 16.621 -2.777 -14.097 1.00 92.12 163 GLU A CA 1
ATOM 1206 C C . GLU A 1 163 ? 16.173 -1.686 -15.076 1.00 92.12 163 GLU A C 1
ATOM 1208 O O . GLU A 1 163 ? 17.007 -1.009 -15.683 1.00 92.12 163 GLU A O 1
ATOM 1213 N N . ASP A 1 164 ? 14.860 -1.472 -15.204 1.00 91.81 164 ASP A N 1
ATOM 1214 C CA . ASP A 1 164 ? 14.308 -0.475 -16.123 1.00 91.81 164 ASP A CA 1
ATOM 1215 C C . ASP A 1 164 ? 14.757 0.939 -15.735 1.00 91.81 164 ASP A C 1
ATOM 1217 O O . ASP A 1 164 ? 15.176 1.722 -16.588 1.00 91.81 164 ASP A O 1
ATOM 1221 N N . MET A 1 165 ? 14.744 1.273 -14.445 1.00 92.06 165 MET A N 1
ATOM 1222 C CA . MET A 1 165 ? 15.189 2.582 -13.963 1.00 92.06 165 MET A CA 1
ATOM 1223 C C . MET A 1 165 ? 16.699 2.786 -14.127 1.00 92.06 165 MET A C 1
ATOM 1225 O O . MET A 1 165 ? 17.127 3.890 -14.483 1.00 92.06 165 MET A O 1
ATOM 1229 N N . ALA A 1 166 ? 17.502 1.729 -13.963 1.00 92.06 166 ALA A N 1
ATOM 1230 C CA . ALA A 1 166 ? 18.940 1.775 -14.214 1.00 92.06 166 ALA A CA 1
ATOM 1231 C C . ALA A 1 166 ? 19.258 2.099 -15.684 1.00 92.06 166 ALA A C 1
ATOM 1233 O O . ALA A 1 166 ? 20.199 2.849 -15.950 1.00 92.06 166 ALA A O 1
ATOM 1234 N N . SER A 1 167 ? 18.436 1.637 -16.635 1.00 90.19 167 SER A N 1
ATOM 1235 C CA . SER A 1 167 ? 18.581 1.984 -18.060 1.00 90.19 167 SER A CA 1
ATOM 1236 C C . SER A 1 167 ? 18.418 3.487 -18.344 1.00 90.19 167 SER A C 1
ATOM 1238 O O . SER A 1 167 ? 18.959 4.006 -19.320 1.00 90.19 167 SER A O 1
ATOM 1240 N N . PHE A 1 168 ? 17.732 4.212 -17.453 1.00 87.19 168 PHE A N 1
ATOM 1241 C CA . PHE A 1 168 ? 17.568 5.667 -17.503 1.00 87.19 168 PHE A CA 1
ATOM 1242 C C . PHE A 1 168 ? 18.598 6.428 -16.660 1.00 87.19 168 PHE A C 1
ATOM 1244 O O . PHE A 1 168 ? 18.481 7.644 -16.503 1.00 87.19 168 PHE A O 1
ATOM 1251 N N . GLY A 1 169 ? 19.588 5.730 -16.096 1.00 88.44 169 GLY A N 1
ATOM 1252 C CA . GLY A 1 169 ? 20.586 6.309 -15.200 1.00 88.44 169 GLY A CA 1
ATOM 1253 C C . GLY A 1 169 ? 20.047 6.651 -13.808 1.00 88.44 169 GLY A C 1
ATOM 1254 O O . GLY A 1 169 ? 20.665 7.445 -13.101 1.00 88.44 169 GLY A O 1
ATOM 1255 N N . VAL A 1 170 ? 18.903 6.086 -13.403 1.00 87.38 170 VAL A N 1
ATOM 1256 C CA . VAL A 1 170 ? 18.323 6.296 -12.071 1.00 87.38 170 VAL A CA 1
ATOM 1257 C C . VAL A 1 170 ? 18.582 5.072 -11.203 1.00 87.38 170 VAL A C 1
ATOM 1259 O O . VAL A 1 170 ? 18.108 3.976 -11.486 1.00 87.38 170 VAL A O 1
ATOM 1262 N N . ILE A 1 171 ? 19.311 5.271 -10.108 1.00 85.56 171 ILE A N 1
ATOM 1263 C CA . ILE A 1 171 ? 19.580 4.210 -9.137 1.00 85.56 171 ILE A CA 1
ATOM 1264 C C . ILE A 1 171 ? 18.379 4.089 -8.202 1.00 85.56 171 ILE A C 1
ATOM 1266 O O . ILE A 1 171 ? 18.022 5.039 -7.504 1.00 85.56 171 ILE A O 1
ATOM 1270 N N . VAL A 1 172 ? 17.775 2.904 -8.175 1.00 85.50 172 VAL A N 1
ATOM 1271 C CA . VAL A 1 172 ? 16.682 2.567 -7.263 1.00 85.50 172 VAL A CA 1
ATOM 1272 C C . VAL A 1 172 ? 17.172 1.531 -6.266 1.00 85.50 172 VAL A C 1
ATOM 1274 O O . VAL A 1 172 ? 17.756 0.518 -6.639 1.00 85.50 172 VAL A O 1
ATOM 1277 N N . VAL A 1 173 ? 16.909 1.779 -4.986 1.00 83.19 173 VAL A N 1
ATOM 1278 C CA . VAL A 1 173 ? 17.169 0.805 -3.927 1.00 83.19 173 VAL A CA 1
ATOM 1279 C C . VAL A 1 173 ? 15.958 -0.114 -3.821 1.00 83.19 173 VAL A C 1
ATOM 1281 O O . VAL A 1 173 ? 14.859 0.340 -3.498 1.00 83.19 173 VAL A O 1
ATOM 1284 N N . LYS A 1 174 ? 16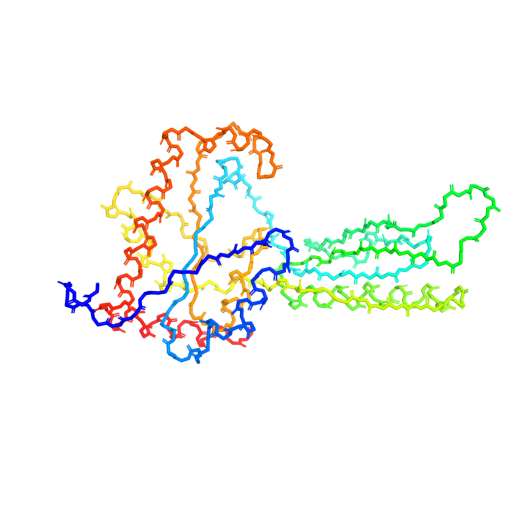.158 -1.409 -4.085 1.00 81.44 174 LYS A N 1
ATOM 1285 C CA . LYS A 1 174 ? 15.149 -2.436 -3.816 1.00 81.44 174 LYS A CA 1
ATOM 1286 C C . LYS A 1 174 ? 14.982 -2.557 -2.307 1.00 81.44 174 LYS A C 1
ATOM 1288 O O . LYS A 1 174 ? 15.902 -2.983 -1.617 1.00 81.44 174 LYS A O 1
ATOM 1293 N N . ASN A 1 175 ? 13.804 -2.204 -1.808 1.00 73.00 175 ASN A N 1
ATOM 1294 C CA . ASN A 1 175 ? 13.411 -2.499 -0.441 1.00 73.00 175 ASN A CA 1
ATOM 1295 C C . ASN A 1 175 ? 12.202 -3.434 -0.479 1.00 73.00 175 ASN A C 1
ATOM 1297 O O . ASN A 1 175 ? 11.113 -3.018 -0.865 1.00 73.00 175 ASN A O 1
ATOM 1301 N N . CYS A 1 176 ? 12.423 -4.702 -0.136 1.00 61.50 176 CYS A N 1
ATOM 1302 C CA . CYS A 1 176 ? 11.339 -5.677 0.018 1.00 61.50 176 CYS A CA 1
ATOM 1303 C C . CYS A 1 176 ? 10.781 -5.691 1.443 1.00 61.50 176 CYS A C 1
ATOM 1305 O O . CYS A 1 176 ? 9.852 -6.440 1.724 1.00 61.50 176 CYS A O 1
ATOM 1307 N N . GLU A 1 177 ? 11.332 -4.873 2.341 1.00 58.47 177 GLU A N 1
ATOM 1308 C CA . GLU A 1 177 ? 10.758 -4.679 3.658 1.00 58.47 177 GLU A CA 1
ATOM 1309 C C . GLU A 1 177 ? 9.570 -3.721 3.583 1.00 58.47 177 GLU A C 1
ATOM 1311 O O . GLU A 1 177 ? 9.510 -2.757 2.816 1.00 58.47 177 GLU A O 1
ATOM 1316 N N . THR A 1 178 ? 8.594 -4.005 4.427 1.00 55.72 178 THR A N 1
ATOM 1317 C CA . THR A 1 178 ? 7.356 -3.252 4.564 1.00 55.72 178 THR A CA 1
ATOM 1318 C C . THR A 1 178 ? 7.635 -1.764 4.906 1.00 55.72 178 THR A C 1
ATOM 1320 O O . THR A 1 178 ? 8.449 -1.445 5.774 1.00 55.72 178 THR A O 1
ATOM 1323 N N . THR A 1 179 ? 6.954 -0.827 4.232 1.00 55.69 179 THR A N 1
ATOM 1324 C CA . THR A 1 179 ? 7.181 0.629 4.381 1.00 55.69 179 THR A CA 1
ATOM 1325 C C . THR A 1 179 ? 6.299 1.261 5.465 1.00 55.69 179 THR A C 1
ATOM 1327 O O . THR A 1 179 ? 5.121 0.908 5.539 1.00 55.69 179 THR A O 1
ATOM 1330 N N . PRO A 1 180 ? 6.767 2.253 6.254 1.00 54.44 180 PRO A N 1
ATOM 1331 C CA . PRO A 1 180 ? 6.005 2.840 7.370 1.00 54.44 180 PRO A CA 1
ATOM 1332 C C . PRO A 1 180 ? 4.760 3.645 6.964 1.00 54.44 180 PRO A C 1
ATOM 1334 O O . PRO A 1 180 ? 4.015 4.128 7.819 1.00 54.44 180 PRO A O 1
ATOM 1337 N N . ALA A 1 181 ? 4.507 3.786 5.664 1.00 61.69 181 ALA A N 1
ATOM 1338 C CA . ALA A 1 181 ? 3.324 4.431 5.128 1.00 61.69 181 ALA A CA 1
ATOM 1339 C C . ALA A 1 181 ? 2.236 3.400 4.797 1.00 61.69 181 ALA A C 1
ATOM 1341 O O . ALA A 1 181 ? 2.404 2.568 3.907 1.00 61.69 181 ALA A O 1
ATOM 1342 N N . SER A 1 182 ? 1.078 3.517 5.447 1.00 63.44 182 SER A N 1
ATOM 1343 C CA . SER A 1 182 ? -0.104 2.741 5.072 1.00 63.44 182 SER A CA 1
ATOM 1344 C C . SER A 1 182 ? -0.614 3.194 3.698 1.00 63.44 182 SER A C 1
ATOM 1346 O O . SER A 1 182 ? -0.805 4.389 3.439 1.00 63.44 182 SER A O 1
ATOM 1348 N N . THR A 1 183 ? -0.839 2.237 2.805 1.00 74.94 183 THR A N 1
ATOM 1349 C CA . THR A 1 183 ? -1.338 2.473 1.450 1.00 74.94 183 THR A CA 1
ATOM 1350 C C . THR A 1 183 ? -2.358 1.405 1.095 1.00 74.94 183 THR A C 1
ATOM 1352 O O . THR A 1 183 ? -2.194 0.241 1.435 1.00 74.94 183 THR A O 1
ATOM 1355 N N . TYR A 1 184 ? -3.388 1.782 0.343 1.00 76.50 184 TYR A N 1
ATOM 1356 C CA . TYR A 1 184 ? -4.335 0.815 -0.221 1.00 76.50 184 TYR A CA 1
ATOM 1357 C C . TYR A 1 184 ? -3.700 -0.161 -1.201 1.00 76.50 184 TYR A C 1
ATOM 1359 O O . TYR A 1 184 ? -4.293 -1.192 -1.493 1.00 76.50 184 TYR A O 1
ATOM 1367 N N . MET A 1 185 ? -2.507 0.158 -1.705 1.00 85.31 185 MET A N 1
ATOM 1368 C CA . MET A 1 185 ? -1.751 -0.802 -2.495 1.00 85.31 185 MET A CA 1
ATOM 1369 C C . MET A 1 185 ? -1.440 -2.069 -1.688 1.00 85.31 185 MET A C 1
ATOM 1371 O O . MET A 1 185 ? -1.390 -3.141 -2.274 1.00 85.31 185 MET A O 1
ATOM 1375 N N . GLY A 1 186 ? -1.350 -1.961 -0.353 1.00 84.56 186 GLY A N 1
ATOM 1376 C CA . GLY A 1 186 ? -1.303 -3.115 0.537 1.00 84.56 186 GLY A CA 1
ATOM 1377 C C . GLY A 1 186 ? -2.513 -4.019 0.329 1.00 84.56 186 GLY A C 1
ATOM 1378 O O . GLY A 1 186 ? -2.341 -5.181 -0.010 1.00 84.56 186 GLY A O 1
ATOM 1379 N N . ASN A 1 187 ? -3.736 -3.485 0.392 1.00 84.75 187 ASN A N 1
ATOM 1380 C CA . ASN A 1 187 ? -4.954 -4.278 0.179 1.00 84.75 187 ASN A CA 1
ATOM 1381 C C . ASN A 1 187 ? -5.006 -4.906 -1.223 1.00 84.75 187 ASN A C 1
ATOM 1383 O O . ASN A 1 187 ? -5.387 -6.064 -1.362 1.00 84.75 187 ASN A O 1
ATOM 1387 N N . VAL A 1 188 ? -4.597 -4.165 -2.259 1.00 87.94 188 VAL A N 1
ATOM 1388 C CA . VAL A 1 188 ? -4.541 -4.680 -3.640 1.00 87.94 188 VAL A CA 1
ATOM 1389 C C . VAL A 1 188 ? -3.505 -5.803 -3.774 1.00 87.94 188 VAL A C 1
ATOM 1391 O O . VAL A 1 188 ? -3.757 -6.769 -4.491 1.00 87.94 188 VAL A O 1
ATOM 1394 N N . SER A 1 189 ? -2.399 -5.739 -3.025 1.00 89.19 189 SER A N 1
ATOM 1395 C CA . SER A 1 189 ? -1.342 -6.760 -3.036 1.00 89.19 189 SER A CA 1
ATOM 1396 C C . SER A 1 189 ? -1.743 -8.123 -2.479 1.00 89.19 189 SER A C 1
ATOM 1398 O O . SER A 1 189 ? -1.015 -9.082 -2.696 1.00 89.19 189 SER A O 1
ATOM 1400 N N . TYR A 1 190 ? -2.902 -8.232 -1.820 1.00 88.44 190 TYR A N 1
ATOM 1401 C CA . TYR A 1 190 ? -3.499 -9.521 -1.439 1.00 88.44 190 TYR A CA 1
ATOM 1402 C C . TYR A 1 190 ? -4.474 -10.071 -2.485 1.00 88.44 190 TYR A C 1
ATOM 1404 O O . TYR A 1 190 ? -4.917 -11.205 -2.351 1.00 88.44 190 TYR A O 1
ATOM 1412 N N . ILE A 1 191 ? -4.836 -9.282 -3.500 1.00 91.00 191 ILE A N 1
ATOM 1413 C CA . ILE A 1 191 ? -5.826 -9.660 -4.518 1.00 91.00 191 ILE A CA 1
ATOM 1414 C C . ILE A 1 191 ? -5.131 -9.987 -5.845 1.00 91.00 191 ILE A C 1
ATOM 1416 O O . ILE A 1 191 ? -5.537 -10.914 -6.538 1.00 91.00 191 ILE A O 1
ATOM 1420 N N . VAL A 1 192 ? -4.086 -9.233 -6.204 1.00 92.81 192 VAL A N 1
ATOM 1421 C CA . VAL A 1 192 ? -3.347 -9.386 -7.468 1.00 92.81 192 VAL A CA 1
ATOM 1422 C C . VAL A 1 192 ? -1.847 -9.115 -7.286 1.00 92.81 192 VAL A C 1
ATOM 1424 O O . VAL A 1 192 ? -1.477 -8.349 -6.384 1.00 92.81 192 VAL A O 1
ATOM 1427 N N . PRO A 1 193 ? -0.973 -9.639 -8.175 1.00 93.81 193 PRO A N 1
ATOM 1428 C CA . PRO A 1 193 ? 0.438 -9.269 -8.222 1.00 93.81 193 PRO A CA 1
ATOM 1429 C C . PRO A 1 193 ? 0.588 -7.750 -8.242 1.00 93.81 193 PRO A C 1
ATOM 1431 O O . PRO A 1 193 ? -0.066 -7.061 -9.025 1.00 93.81 193 PRO A O 1
ATOM 1434 N N . SER A 1 194 ? 1.402 -7.210 -7.341 1.00 92.12 194 SER A N 1
ATOM 1435 C CA . SER A 1 194 ? 1.366 -5.783 -7.033 1.00 92.12 194 SER A CA 1
ATOM 1436 C C . SER A 1 194 ? 2.752 -5.194 -6.825 1.00 92.12 194 SER A C 1
ATOM 1438 O O . SER A 1 194 ? 3.613 -5.792 -6.185 1.00 92.12 194 SER A O 1
ATOM 1440 N N . PHE A 1 195 ? 2.941 -3.973 -7.320 1.00 91.38 195 PHE A N 1
ATOM 1441 C CA . PHE A 1 195 ? 4.146 -3.176 -7.125 1.00 91.38 195 PHE A CA 1
ATOM 1442 C C . PHE A 1 195 ? 3.821 -1.812 -6.518 1.00 91.38 195 PHE A C 1
ATOM 1444 O O . PHE A 1 195 ? 2.907 -1.112 -6.964 1.00 91.38 195 PHE A O 1
ATOM 1451 N N . HIS A 1 196 ? 4.622 -1.402 -5.533 1.00 88.69 196 HIS A N 1
ATOM 1452 C CA . HIS A 1 196 ? 4.538 -0.078 -4.933 1.00 88.69 196 HIS A CA 1
ATOM 1453 C C . HIS A 1 196 ? 5.911 0.597 -4.880 1.00 88.69 196 HIS A C 1
ATOM 1455 O O . HIS A 1 196 ? 6.723 0.317 -4.003 1.00 88.69 196 HIS A O 1
ATOM 1461 N N . GLY A 1 197 ? 6.158 1.506 -5.821 1.00 86.50 197 GLY A N 1
ATOM 1462 C CA . GLY A 1 197 ? 7.408 2.256 -5.917 1.00 86.50 197 GLY A CA 1
ATOM 1463 C C . GLY A 1 197 ? 7.376 3.588 -5.170 1.00 86.50 197 GLY A C 1
ATOM 1464 O O . GLY A 1 197 ? 6.324 4.201 -4.987 1.00 86.50 197 GLY A O 1
ATOM 1465 N N . GLY A 1 198 ? 8.549 4.082 -4.787 1.00 86.12 198 GLY A N 1
ATOM 1466 C CA . GLY A 1 198 ? 8.746 5.451 -4.318 1.00 86.12 198 GLY A CA 1
ATOM 1467 C C . GLY A 1 198 ? 9.608 6.237 -5.302 1.00 86.12 198 GLY A C 1
ATOM 1468 O O . GLY A 1 198 ? 10.607 5.712 -5.787 1.00 86.12 198 GLY A O 1
ATOM 1469 N N . PHE A 1 199 ? 9.263 7.495 -5.578 1.00 87.06 199 PHE A N 1
ATOM 1470 C CA . PHE A 1 199 ? 10.183 8.436 -6.223 1.00 87.06 199 PHE A CA 1
ATOM 1471 C C . PHE A 1 199 ? 10.349 9.681 -5.361 1.00 87.06 199 PHE A C 1
ATOM 1473 O O . PHE A 1 199 ? 9.432 10.100 -4.650 1.00 87.06 199 PHE A O 1
ATOM 1480 N N . VAL A 1 200 ? 11.542 10.262 -5.409 1.00 86.56 200 VAL A N 1
ATOM 1481 C CA . VAL A 1 200 ? 11.915 11.348 -4.509 1.00 86.56 200 VAL A CA 1
ATOM 1482 C C . VAL A 1 200 ? 11.844 12.677 -5.222 1.00 86.56 200 VAL A C 1
ATOM 1484 O O . VAL A 1 200 ? 12.309 12.810 -6.350 1.00 86.56 200 VAL A O 1
ATOM 1487 N N . ILE A 1 201 ? 11.292 13.669 -4.532 1.00 88.50 201 ILE A N 1
ATOM 1488 C CA . ILE A 1 201 ? 11.439 15.069 -4.917 1.00 88.50 201 ILE A CA 1
ATOM 1489 C C . ILE A 1 201 ? 12.311 15.790 -3.896 1.00 88.50 201 ILE A C 1
ATOM 1491 O O . ILE A 1 201 ? 12.293 15.485 -2.697 1.00 88.50 201 ILE A O 1
ATOM 1495 N N . ALA A 1 202 ? 13.082 16.755 -4.389 1.00 84.56 202 ALA A N 1
ATOM 1496 C CA . ALA A 1 202 ? 13.888 17.609 -3.539 1.00 84.56 202 ALA A CA 1
ATOM 1497 C C . ALA A 1 202 ? 12.974 18.444 -2.634 1.00 84.56 202 ALA A C 1
ATOM 1499 O O . ALA A 1 202 ? 12.063 19.124 -3.102 1.00 84.56 202 ALA A O 1
ATOM 1500 N N . ALA A 1 203 ? 13.225 18.376 -1.333 1.00 82.62 203 ALA A N 1
ATOM 1501 C CA . ALA A 1 203 ? 12.576 19.184 -0.315 1.00 82.62 203 ALA A CA 1
ATOM 1502 C C . ALA A 1 203 ? 13.572 19.403 0.828 1.00 82.62 203 ALA A C 1
ATOM 1504 O O . ALA A 1 203 ? 14.502 18.606 0.993 1.00 82.62 203 ALA A O 1
ATOM 1505 N N . ASP A 1 204 ? 13.370 20.451 1.627 1.00 79.62 204 ASP A N 1
ATOM 1506 C CA . ASP A 1 204 ? 14.210 20.702 2.798 1.00 79.62 204 ASP A CA 1
ATOM 1507 C C . ASP A 1 204 ? 14.242 19.484 3.729 1.00 79.62 204 ASP A C 1
ATOM 1509 O O . ASP A 1 204 ? 13.250 18.766 3.870 1.00 79.62 204 ASP A O 1
ATOM 1513 N N . ALA A 1 205 ? 15.368 19.272 4.415 1.00 75.00 205 ALA A N 1
ATOM 1514 C CA . ALA A 1 205 ? 15.598 18.086 5.246 1.00 75.00 205 ALA A CA 1
ATOM 1515 C C . ALA A 1 205 ? 14.561 17.889 6.370 1.00 75.00 205 ALA A C 1
ATOM 1517 O O . ALA A 1 205 ? 14.388 16.778 6.863 1.00 75.00 205 ALA A O 1
ATOM 1518 N N . THR A 1 206 ? 13.860 18.951 6.767 1.00 78.00 206 THR A N 1
ATOM 1519 C CA . THR A 1 206 ? 12.803 18.935 7.789 1.00 78.00 206 TH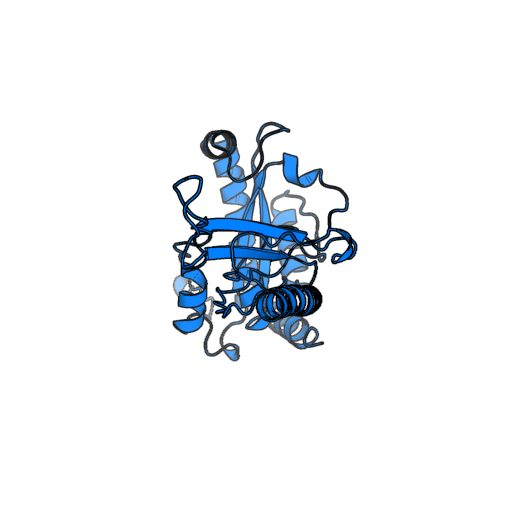R A CA 1
ATOM 1520 C C . THR A 1 206 ? 11.396 18.789 7.204 1.00 78.00 206 THR A C 1
ATOM 1522 O O . THR A 1 206 ? 10.427 18.611 7.944 1.00 78.00 206 THR A O 1
ATOM 1525 N N . THR A 1 207 ? 11.254 18.860 5.878 1.00 81.38 207 THR A N 1
ATOM 1526 C CA . THR A 1 207 ? 9.961 18.762 5.205 1.00 81.38 207 THR A CA 1
ATOM 1527 C C . THR A 1 207 ? 9.489 17.320 5.202 1.00 81.38 207 THR A C 1
ATOM 1529 O O . THR A 1 207 ? 10.119 16.454 4.605 1.00 81.38 207 THR A O 1
ATOM 1532 N N . THR A 1 208 ? 8.346 17.059 5.825 1.00 79.94 208 THR A N 1
ATOM 1533 C CA . THR A 1 208 ? 7.679 15.753 5.814 1.00 79.94 208 THR A CA 1
ATOM 1534 C C . THR A 1 208 ? 6.415 15.783 4.960 1.00 79.94 208 THR A C 1
ATOM 1536 O O . THR A 1 208 ? 5.905 16.847 4.588 1.00 79.94 208 THR A O 1
ATOM 1539 N N . LEU A 1 209 ? 5.888 14.596 4.644 1.00 79.50 209 LEU A N 1
ATOM 1540 C CA . LEU A 1 209 ? 4.567 14.463 4.032 1.00 79.50 209 LEU A CA 1
ATOM 1541 C C . LEU A 1 209 ? 3.508 15.183 4.888 1.00 79.50 209 LEU A C 1
ATOM 1543 O O . LEU A 1 209 ? 3.636 15.277 6.106 1.00 79.50 209 LEU A O 1
ATOM 1547 N N . HIS A 1 210 ? 2.435 15.661 4.251 1.00 80.75 210 HIS A N 1
ATOM 1548 C CA . HIS A 1 210 ? 1.316 16.365 4.906 1.00 80.75 210 HIS A CA 1
ATOM 1549 C C . HIS A 1 210 ? 1.610 17.775 5.437 1.00 80.75 210 HIS A C 1
ATOM 1551 O O . HIS A 1 210 ? 0.821 18.312 6.213 1.00 80.75 210 HIS A O 1
ATOM 1557 N N . ARG A 1 211 ? 2.695 18.416 4.990 1.00 80.31 211 ARG A N 1
ATOM 1558 C CA . ARG A 1 211 ? 3.002 19.816 5.317 1.00 80.31 211 ARG A CA 1
ATOM 1559 C C . ARG A 1 211 ? 2.839 20.740 4.102 1.00 80.31 211 ARG A C 1
ATOM 1561 O O . ARG A 1 211 ? 3.172 20.322 2.994 1.00 80.31 211 ARG A O 1
ATOM 1568 N N . PRO A 1 212 ? 2.424 22.010 4.290 1.00 86.19 212 PRO A N 1
ATOM 1569 C CA . PRO A 1 212 ? 2.388 22.999 3.207 1.00 86.19 212 PRO A CA 1
ATOM 1570 C C . PRO A 1 212 ? 3.732 23.161 2.485 1.00 86.19 212 PRO A C 1
ATOM 1572 O O . PRO A 1 212 ? 3.758 23.288 1.267 1.00 86.19 212 PRO A O 1
ATOM 1575 N N . ALA A 1 213 ? 4.848 23.060 3.216 1.00 87.12 213 ALA A N 1
ATOM 1576 C CA . ALA A 1 213 ? 6.194 23.109 2.643 1.00 87.12 213 ALA A CA 1
ATOM 1577 C C . ALA A 1 213 ? 6.427 22.033 1.565 1.00 87.12 213 ALA A C 1
ATOM 1579 O O . ALA A 1 213 ? 7.031 22.314 0.533 1.00 87.12 213 ALA A O 1
ATOM 1580 N N . PHE A 1 214 ? 5.876 20.826 1.744 1.00 89.25 214 PHE A N 1
ATOM 1581 C CA . PHE A 1 214 ? 5.969 19.768 0.737 1.00 89.25 214 PHE A CA 1
ATOM 1582 C C . PHE A 1 214 ? 5.172 20.105 -0.527 1.00 89.25 214 PHE A C 1
ATOM 1584 O O . PHE A 1 214 ? 5.619 19.823 -1.634 1.00 89.25 214 PHE A O 1
ATOM 1591 N N . ALA A 1 215 ? 4.017 20.764 -0.380 1.00 89.12 215 ALA A N 1
ATOM 1592 C CA . ALA A 1 215 ? 3.245 21.238 -1.525 1.00 89.12 215 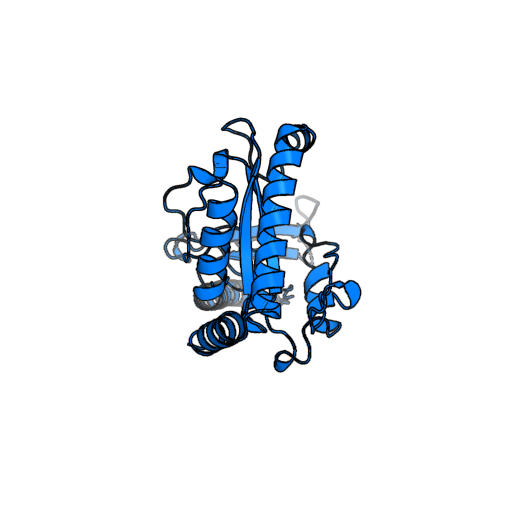ALA A CA 1
ATOM 1593 C C . ALA A 1 215 ? 3.999 22.320 -2.313 1.00 89.12 215 ALA A C 1
ATOM 1595 O O . ALA A 1 215 ? 3.912 22.342 -3.536 1.00 89.12 215 ALA A O 1
ATOM 1596 N N . THR A 1 216 ? 4.760 23.185 -1.638 1.00 90.19 216 THR A N 1
ATOM 1597 C CA . THR A 1 216 ? 5.649 24.154 -2.298 1.00 90.19 216 THR A CA 1
ATOM 1598 C C . THR A 1 216 ? 6.779 23.447 -3.044 1.00 90.19 216 THR A C 1
ATOM 1600 O O . THR A 1 216 ? 6.994 23.724 -4.221 1.00 90.19 216 THR A O 1
ATOM 1603 N N . ALA A 1 217 ? 7.443 22.483 -2.400 1.00 89.38 217 ALA A N 1
ATOM 1604 C CA . ALA A 1 217 ? 8.515 21.695 -3.008 1.00 89.38 217 ALA A CA 1
ATOM 1605 C C . ALA A 1 217 ? 8.045 20.884 -4.231 1.00 89.38 217 ALA A C 1
ATOM 1607 O O . ALA A 1 217 ? 8.800 20.695 -5.175 1.00 89.38 217 ALA A O 1
ATOM 1608 N N . ALA A 1 218 ? 6.785 20.448 -4.262 1.00 90.25 218 ALA A N 1
ATOM 1609 C CA . ALA A 1 218 ? 6.227 19.686 -5.379 1.00 90.25 218 ALA A CA 1
ATOM 1610 C C . ALA A 1 218 ? 5.903 20.522 -6.634 1.00 90.25 218 ALA A C 1
ATOM 1612 O O . ALA A 1 218 ? 5.612 19.937 -7.672 1.00 90.25 218 ALA A O 1
ATOM 1613 N N . ARG A 1 219 ? 5.926 21.862 -6.560 1.00 92.06 219 ARG A N 1
ATOM 1614 C CA . ARG A 1 219 ? 5.526 22.763 -7.666 1.00 92.06 219 ARG A CA 1
ATOM 1615 C C . ARG A 1 219 ? 6.671 23.183 -8.587 1.00 92.06 219 ARG A C 1
ATOM 1617 O O . ARG A 1 219 ? 6.440 23.941 -9.527 1.00 92.06 219 ARG A O 1
ATOM 1624 N N . ILE A 1 220 ? 7.898 22.759 -8.297 1.00 92.19 220 ILE A N 1
ATOM 1625 C CA . ILE A 1 220 ? 9.080 23.159 -9.067 1.00 92.19 220 ILE A CA 1
ATOM 1626 C C . ILE A 1 220 ? 9.359 22.179 -10.208 1.00 92.19 220 ILE A C 1
ATOM 1628 O O . ILE A 1 220 ? 9.046 20.991 -10.130 1.00 92.19 220 ILE A O 1
ATOM 1632 N N . GLU A 1 221 ? 10.032 22.663 -11.247 1.00 93.06 221 GLU A N 1
ATOM 1633 C CA . GLU A 1 221 ? 10.366 21.872 -12.436 1.00 93.06 221 GLU A CA 1
ATOM 1634 C C . GLU A 1 221 ? 11.193 20.619 -12.113 1.00 93.06 221 GLU A C 1
ATOM 1636 O O . GLU A 1 221 ? 10.932 19.547 -12.657 1.00 93.06 221 GLU A O 1
ATOM 1641 N N . ALA A 1 222 ?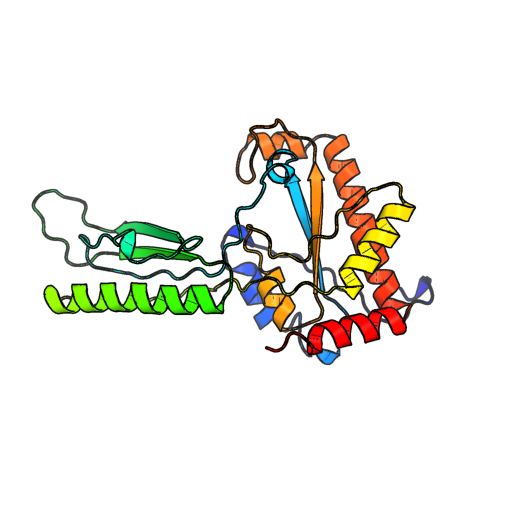 12.119 20.707 -11.153 1.00 89.75 222 ALA A N 1
ATOM 1642 C CA . ALA A 1 222 ? 12.886 19.551 -10.693 1.00 89.75 222 ALA A CA 1
ATOM 1643 C C . ALA A 1 222 ? 11.982 18.431 -10.137 1.00 89.75 222 ALA A C 1
ATOM 1645 O O . ALA A 1 222 ? 12.193 17.260 -10.445 1.00 89.75 222 ALA A O 1
ATOM 1646 N N . ALA A 1 223 ? 10.934 18.779 -9.381 1.00 90.62 223 ALA A N 1
ATOM 1647 C CA . ALA A 1 223 ? 9.976 17.811 -8.849 1.00 90.62 223 ALA A CA 1
ATOM 1648 C C . ALA A 1 223 ? 9.125 17.180 -9.963 1.00 90.62 223 ALA A C 1
ATOM 1650 O O . ALA A 1 223 ? 8.839 15.979 -9.932 1.00 90.62 223 ALA A O 1
ATOM 1651 N N . HIS A 1 224 ? 8.762 17.962 -10.984 1.00 93.38 224 HIS A N 1
ATOM 1652 C CA . HIS A 1 224 ? 8.084 17.442 -12.172 1.00 93.38 224 HIS A CA 1
ATOM 1653 C C . HIS A 1 224 ? 8.989 16.489 -12.964 1.00 93.38 224 HIS A C 1
ATOM 1655 O O . HIS A 1 224 ? 8.528 15.432 -13.387 1.00 93.38 224 HIS A O 1
ATOM 1661 N N . SER A 1 225 ? 10.281 16.800 -13.100 1.00 91.88 225 SER A N 1
ATOM 1662 C CA . SER A 1 225 ? 11.259 15.921 -13.754 1.00 91.88 225 SER A CA 1
ATOM 1663 C C . SER A 1 225 ? 11.381 14.569 -13.040 1.00 91.88 225 SER A C 1
ATOM 1665 O O . SER A 1 225 ? 11.254 13.519 -13.674 1.00 91.88 225 SER A O 1
ATOM 1667 N N . SER A 1 226 ? 11.494 14.565 -11.707 1.00 90.56 226 SER A N 1
ATOM 1668 C CA . SER A 1 226 ? 11.477 13.328 -10.910 1.00 90.56 226 SER A CA 1
ATOM 1669 C C . SER A 1 226 ? 10.158 12.560 -11.048 1.00 90.56 226 SER A C 1
ATOM 1671 O O . SER A 1 226 ? 10.157 11.333 -11.148 1.00 90.56 226 SER A O 1
ATOM 1673 N N . THR A 1 227 ? 9.028 13.270 -11.118 1.00 92.06 227 THR A N 1
ATOM 1674 C CA . THR A 1 227 ? 7.712 12.658 -11.369 1.00 92.06 227 THR A CA 1
ATOM 1675 C C . THR A 1 227 ? 7.670 11.979 -12.738 1.00 92.06 227 THR A C 1
ATOM 1677 O O . THR A 1 227 ? 7.185 10.856 -12.856 1.00 92.06 227 THR A O 1
ATOM 1680 N N . MET A 1 228 ? 8.236 12.616 -13.766 1.00 92.94 228 MET A N 1
ATOM 1681 C CA . MET A 1 228 ? 8.341 12.039 -15.106 1.00 92.94 228 MET A CA 1
ATOM 1682 C C . MET A 1 228 ? 9.231 10.795 -15.133 1.00 92.94 228 MET A C 1
ATOM 1684 O O . MET A 1 228 ? 8.904 9.841 -15.834 1.00 92.94 228 MET A O 1
ATOM 1688 N N . GLN A 1 229 ? 10.322 10.762 -14.364 1.00 91.12 229 GLN A N 1
ATOM 1689 C CA . GLN A 1 229 ? 11.148 9.557 -14.220 1.00 91.12 229 GLN A CA 1
ATOM 1690 C C . GLN A 1 229 ? 10.365 8.412 -13.563 1.00 91.12 229 GLN A C 1
ATOM 1692 O O . GLN A 1 229 ? 10.351 7.305 -14.098 1.00 91.12 229 GLN A O 1
ATOM 1697 N N . GLY A 1 230 ? 9.644 8.681 -12.469 1.00 90.12 230 GLY A N 1
ATOM 1698 C CA . GLY A 1 230 ? 8.783 7.682 -11.826 1.00 90.12 230 GLY A CA 1
ATOM 1699 C C . GLY A 1 230 ? 7.675 7.163 -12.753 1.00 90.12 230 GLY A C 1
ATOM 1700 O O . GLY A 1 230 ? 7.423 5.961 -12.816 1.00 90.12 230 GLY A O 1
ATOM 1701 N N . ALA A 1 231 ? 7.052 8.050 -13.537 1.00 91.44 231 ALA A N 1
ATOM 1702 C CA . ALA A 1 231 ? 6.043 7.674 -14.526 1.00 91.44 231 ALA A CA 1
ATOM 1703 C C . ALA A 1 231 ? 6.618 6.790 -15.647 1.00 91.44 231 ALA A C 1
ATOM 1705 O O . ALA A 1 231 ? 5.981 5.809 -16.040 1.00 91.44 231 ALA A O 1
ATOM 1706 N N . LYS A 1 232 ? 7.831 7.094 -16.131 1.00 92.44 232 LYS A N 1
ATOM 1707 C CA . LYS A 1 232 ? 8.545 6.251 -17.103 1.00 92.44 232 LYS A CA 1
ATOM 1708 C C . LYS A 1 232 ? 8.817 4.860 -16.539 1.00 92.44 232 LYS A C 1
ATOM 1710 O O . LYS A 1 232 ? 8.499 3.887 -17.213 1.00 92.44 232 LYS A O 1
ATOM 1715 N N . GLY A 1 233 ? 9.313 4.763 -15.305 1.00 91.94 233 GLY A N 1
ATOM 1716 C CA . GLY A 1 233 ? 9.556 3.480 -14.639 1.00 91.94 233 GLY A CA 1
ATOM 1717 C C . GLY A 1 233 ? 8.296 2.620 -14.520 1.00 91.94 233 GLY A C 1
ATOM 1718 O O . GLY A 1 233 ? 8.302 1.458 -14.916 1.00 91.94 233 GLY A O 1
ATOM 1719 N N . MET A 1 234 ? 7.180 3.199 -14.056 1.00 91.88 234 MET A N 1
ATOM 1720 C CA . MET A 1 234 ? 5.898 2.476 -13.993 1.00 91.88 234 MET A CA 1
ATOM 1721 C C . MET A 1 234 ? 5.421 2.016 -15.374 1.00 91.88 234 MET A C 1
ATOM 1723 O O . MET A 1 234 ? 4.887 0.919 -15.513 1.00 91.88 234 MET A O 1
ATOM 1727 N N . THR A 1 235 ? 5.611 2.853 -16.396 1.00 91.31 235 THR A N 1
ATOM 1728 C CA . THR A 1 235 ? 5.200 2.534 -17.769 1.00 91.31 235 THR A CA 1
ATOM 1729 C C . THR A 1 235 ? 6.042 1.404 -18.354 1.00 91.31 235 THR A C 1
ATOM 1731 O O . THR A 1 235 ? 5.486 0.503 -18.974 1.00 91.31 235 THR A O 1
ATOM 1734 N N . MET A 1 236 ? 7.359 1.415 -18.131 1.00 92.38 236 MET A N 1
ATOM 1735 C CA . MET A 1 236 ? 8.256 0.341 -18.568 1.00 92.38 236 MET A CA 1
ATOM 1736 C C . MET A 1 236 ? 7.896 -0.992 -17.928 1.00 92.38 236 MET A C 1
ATOM 1738 O O . MET A 1 236 ? 7.722 -1.971 -18.648 1.00 92.38 236 MET A O 1
ATOM 1742 N N . MET A 1 237 ? 7.662 -1.003 -16.614 1.00 92.00 237 MET A N 1
ATOM 1743 C CA . MET A 1 237 ? 7.206 -2.203 -15.918 1.00 92.00 237 MET A CA 1
ATOM 1744 C C . MET A 1 237 ? 5.886 -2.718 -16.498 1.00 92.00 237 MET A C 1
ATOM 1746 O O . MET A 1 237 ? 5.759 -3.907 -16.774 1.00 92.00 237 MET A O 1
ATOM 1750 N N . ALA A 1 238 ? 4.908 -1.831 -16.715 1.00 91.94 238 ALA A N 1
ATOM 1751 C CA . ALA A 1 238 ? 3.625 -2.214 -17.294 1.00 91.94 238 ALA A CA 1
ATOM 1752 C C . ALA A 1 238 ? 3.791 -2.827 -18.693 1.00 91.94 238 ALA A C 1
ATOM 1754 O O . ALA A 1 238 ? 3.149 -3.824 -19.006 1.00 91.94 238 ALA A O 1
ATOM 1755 N N . ILE A 1 239 ? 4.667 -2.254 -19.526 1.00 92.00 239 ILE A N 1
ATOM 1756 C CA . ILE A 1 239 ? 4.988 -2.807 -20.845 1.00 92.00 239 ILE A CA 1
ATOM 1757 C C . ILE A 1 239 ? 5.653 -4.172 -20.693 1.00 92.00 239 ILE A C 1
ATOM 1759 O O . ILE A 1 239 ? 5.210 -5.107 -21.348 1.00 92.00 239 ILE A O 1
ATOM 1763 N N . ARG A 1 240 ? 6.657 -4.315 -19.819 1.00 92.25 240 ARG A N 1
ATOM 1764 C CA . ARG A 1 240 ? 7.378 -5.577 -19.602 1.00 92.25 240 ARG A CA 1
ATOM 1765 C C . ARG A 1 240 ? 6.426 -6.700 -19.193 1.00 92.25 240 ARG A C 1
ATOM 1767 O O . ARG A 1 240 ? 6.471 -7.767 -19.786 1.00 92.25 240 ARG A O 1
ATOM 1774 N N . VAL A 1 241 ? 5.501 -6.429 -18.272 1.00 93.94 241 VAL A N 1
ATOM 1775 C CA . VAL A 1 241 ? 4.457 -7.388 -17.870 1.00 93.94 241 VAL A CA 1
ATOM 1776 C C . VAL A 1 241 ? 3.536 -7.772 -19.036 1.00 93.94 241 VAL A C 1
ATOM 1778 O O . VAL A 1 241 ? 3.046 -8.893 -19.073 1.00 93.94 241 VAL A O 1
ATOM 1781 N N . LEU A 1 242 ? 3.287 -6.874 -19.992 1.00 92.50 242 LEU A N 1
ATOM 1782 C CA . LEU A 1 242 ? 2.404 -7.145 -21.133 1.00 92.50 242 LEU A CA 1
ATOM 1783 C C . LEU A 1 242 ? 3.092 -7.836 -22.316 1.00 92.50 242 LEU A C 1
ATOM 1785 O O . LEU A 1 242 ? 2.405 -8.470 -23.110 1.00 92.50 242 LEU A O 1
ATOM 1789 N N . VAL A 1 243 ? 4.406 -7.665 -22.484 1.00 92.75 243 VAL A N 1
ATOM 1790 C CA . VAL A 1 243 ? 5.142 -8.180 -23.657 1.00 92.75 243 VAL A CA 1
ATOM 1791 C C . VAL A 1 243 ? 6.057 -9.360 -23.343 1.00 92.75 243 VAL A C 1
ATOM 1793 O O . VAL A 1 243 ? 6.485 -10.041 -24.272 1.00 92.75 243 VAL A O 1
ATOM 1796 N N . ASP A 1 244 ? 6.385 -9.592 -22.071 1.00 93.44 244 ASP A N 1
ATOM 1797 C CA . ASP A 1 244 ? 7.216 -10.709 -21.632 1.00 93.44 244 ASP A CA 1
ATOM 1798 C C . ASP A 1 244 ? 6.432 -11.649 -20.710 1.00 93.44 244 ASP A C 1
ATOM 1800 O O . ASP A 1 244 ? 6.320 -11.437 -19.497 1.00 93.44 244 ASP A O 1
ATOM 1804 N N . ASP A 1 245 ? 5.950 -12.744 -21.300 1.00 92.69 245 ASP A N 1
ATOM 1805 C CA . ASP A 1 245 ? 5.216 -13.799 -20.600 1.00 92.69 245 ASP A CA 1
ATOM 1806 C C . ASP A 1 245 ? 6.010 -14.385 -19.426 1.00 92.69 245 ASP A C 1
ATOM 1808 O O . ASP A 1 245 ? 5.413 -14.829 -18.440 1.00 92.69 245 ASP A O 1
ATOM 1812 N N . LYS A 1 246 ? 7.352 -14.376 -19.481 1.00 95.38 246 LYS A N 1
ATOM 1813 C CA . LYS A 1 246 ? 8.181 -14.868 -18.371 1.00 95.38 246 LYS A CA 1
ATOM 1814 C C . LYS A 1 246 ? 8.072 -13.953 -17.162 1.00 95.38 246 LYS A C 1
ATOM 1816 O O . LYS A 1 246 ? 7.849 -14.453 -16.061 1.00 95.38 246 LYS A O 1
ATOM 1821 N N . THR A 1 247 ? 8.181 -12.639 -17.363 1.00 95.00 247 THR A N 1
ATOM 1822 C CA . THR A 1 247 ? 7.991 -11.646 -16.296 1.00 95.00 247 THR A CA 1
ATOM 1823 C C . THR A 1 247 ? 6.583 -11.745 -15.709 1.00 95.00 247 THR A C 1
ATOM 1825 O O . THR A 1 247 ? 6.439 -11.794 -14.489 1.00 95.00 247 THR A O 1
ATOM 1828 N N . ALA A 1 248 ? 5.545 -11.838 -16.548 1.00 94.38 248 ALA A N 1
ATOM 1829 C CA . ALA A 1 248 ? 4.163 -11.977 -16.082 1.00 94.38 248 ALA A CA 1
ATOM 1830 C C . ALA A 1 248 ? 3.944 -13.260 -15.258 1.00 94.38 248 ALA A C 1
ATOM 1832 O O . ALA A 1 248 ? 3.376 -13.213 -14.166 1.00 94.38 248 ALA A O 1
ATOM 1833 N N . SER A 1 249 ? 4.445 -14.399 -15.747 1.00 95.62 249 SER A N 1
ATOM 1834 C CA . SER A 1 249 ? 4.316 -15.693 -15.063 1.00 95.62 249 SER A CA 1
ATOM 1835 C C . SER A 1 249 ? 5.091 -15.724 -13.745 1.00 95.62 249 SER A C 1
ATOM 1837 O O . SER A 1 249 ? 4.591 -16.233 -12.746 1.00 95.62 249 SER A O 1
ATOM 1839 N N . ALA A 1 250 ? 6.297 -15.151 -13.713 1.00 95.81 250 ALA A N 1
ATOM 1840 C CA . ALA A 1 250 ? 7.102 -15.064 -12.498 1.00 95.81 250 ALA A CA 1
ATOM 1841 C C . ALA A 1 250 ? 6.468 -14.125 -11.459 1.00 95.81 250 ALA A C 1
ATOM 1843 O O . ALA A 1 250 ? 6.401 -14.477 -10.284 1.00 95.81 250 ALA A O 1
ATOM 1844 N N . ALA A 1 251 ? 5.909 -12.987 -11.886 1.00 95.12 251 ALA A N 1
ATOM 1845 C CA . ALA A 1 251 ? 5.165 -12.098 -11.000 1.00 95.12 251 ALA A CA 1
ATOM 1846 C C . ALA A 1 251 ? 3.933 -12.796 -10.401 1.00 95.12 251 ALA A C 1
ATOM 1848 O O . ALA A 1 251 ? 3.665 -12.642 -9.209 1.00 95.12 251 ALA A O 1
ATOM 1849 N N . ARG A 1 252 ? 3.209 -13.604 -11.188 1.00 95.25 252 ARG A N 1
ATOM 1850 C CA . ARG A 1 252 ? 2.106 -14.428 -10.673 1.00 95.25 252 ARG A CA 1
ATOM 1851 C C . ARG A 1 252 ? 2.597 -15.467 -9.665 1.00 95.25 252 ARG A C 1
ATOM 1853 O O . ARG A 1 252 ? 2.035 -15.552 -8.580 1.00 95.25 252 ARG A O 1
ATOM 1860 N N . ALA A 1 253 ? 3.673 -16.185 -9.980 1.00 94.88 253 ALA A N 1
ATOM 1861 C CA . ALA A 1 253 ? 4.244 -17.184 -9.081 1.00 94.88 253 ALA A CA 1
ATOM 1862 C C . ALA A 1 253 ? 4.728 -16.574 -7.754 1.00 94.88 253 ALA A C 1
ATOM 1864 O O . ALA A 1 253 ? 4.570 -17.187 -6.706 1.00 94.88 253 ALA A O 1
ATOM 1865 N N . ASP A 1 254 ? 5.306 -15.371 -7.774 1.00 93.00 254 ASP A N 1
ATOM 1866 C CA . ASP A 1 254 ? 5.681 -14.648 -6.553 1.00 93.00 254 ASP A CA 1
ATOM 1867 C C . ASP A 1 254 ? 4.454 -14.267 -5.716 1.00 93.00 254 ASP A C 1
ATOM 1869 O O . ASP A 1 254 ? 4.478 -14.387 -4.496 1.00 93.00 254 ASP A O 1
ATOM 1873 N N . PHE A 1 255 ? 3.359 -13.859 -6.362 1.00 92.94 255 PHE A N 1
ATOM 1874 C CA . PHE A 1 255 ? 2.103 -13.574 -5.673 1.00 92.94 255 PHE A CA 1
ATOM 1875 C C . PHE A 1 255 ? 1.492 -14.828 -5.028 1.00 92.94 255 PHE A C 1
ATOM 1877 O O . PHE A 1 255 ? 1.014 -14.750 -3.906 1.00 92.94 255 PHE A O 1
ATOM 1884 N N . GLU A 1 256 ? 1.540 -15.986 -5.681 1.00 92.25 256 GLU A N 1
ATOM 1885 C CA . GLU A 1 256 ? 0.969 -17.235 -5.147 1.00 92.25 256 GLU A CA 1
ATOM 1886 C C . GLU A 1 256 ? 1.806 -17.858 -4.015 1.00 92.25 256 GLU A C 1
ATOM 1888 O O . GLU A 1 256 ? 1.279 -18.608 -3.201 1.00 92.25 256 GLU A O 1
ATOM 1893 N N . LYS A 1 257 ? 3.106 -17.544 -3.920 1.00 86.62 257 LYS A N 1
ATOM 1894 C CA . LYS A 1 257 ? 3.981 -18.051 -2.842 1.00 86.62 257 LYS A CA 1
ATOM 1895 C C . LYS A 1 257 ? 3.732 -17.396 -1.484 1.00 86.62 257 LYS A C 1
ATOM 1897 O O . LYS A 1 257 ? 3.943 -18.037 -0.464 1.00 86.62 257 LYS A O 1
ATOM 1902 N N . ASP A 1 258 ? 3.317 -16.133 -1.470 1.00 66.62 258 ASP A N 1
ATOM 1903 C CA . ASP A 1 258 ? 3.178 -15.328 -0.246 1.00 66.62 258 ASP A CA 1
ATOM 1904 C C . ASP A 1 258 ? 1.817 -15.545 0.473 1.00 66.62 258 ASP A C 1
ATOM 1906 O O . ASP A 1 258 ? 1.313 -14.634 1.131 1.00 66.62 258 ASP A O 1
ATOM 1910 N N . GLU A 1 259 ? 1.162 -16.702 0.304 1.00 55.94 259 GLU A N 1
ATOM 1911 C CA . GLU A 1 259 ? -0.152 -16.998 0.915 1.00 55.94 259 GLU A CA 1
ATOM 1912 C C . GLU A 1 259 ? -0.112 -17.331 2.427 1.00 55.94 259 GLU A C 1
ATOM 1914 O O . GLU A 1 259 ? -1.180 -17.474 3.028 1.00 55.94 259 GLU A O 1
ATOM 1919 N N . ASP A 1 260 ? 1.071 -17.386 3.056 1.00 40.53 260 ASP A N 1
ATOM 1920 C CA . ASP A 1 260 ? 1.268 -17.750 4.477 1.00 40.53 260 ASP A CA 1
ATOM 1921 C C . ASP A 1 260 ? 1.357 -16.561 5.465 1.00 40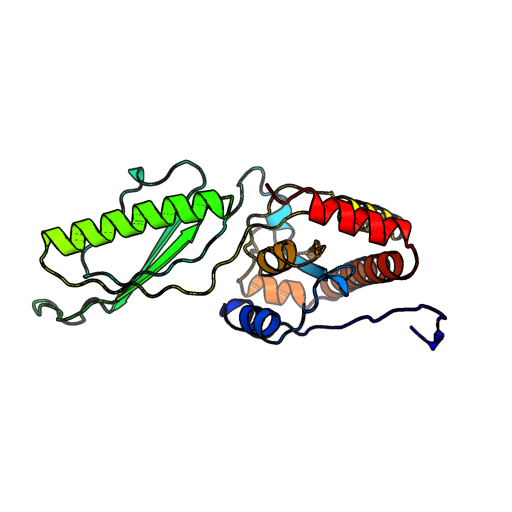.53 260 ASP A C 1
ATOM 1923 O O . ASP A 1 260 ? 2.210 -15.659 5.283 1.00 40.53 260 ASP A O 1
#

Sequence (260 aa):
MATLGIHGCLRLLGTPAKKGLCGNPALIEAVAFNPPEDIAAAIMAHVIPASLMKFDSERPLVSLASISVPATFSLSSSLMIPNERVHGVIEHGGIVPGIITDNSRTRWHVRAPTTRQADALLKRVRACIEAASTGTGCKVNFQTFPSFTDMRANSTLCDAYVEDMASFGVIVVKNCETTPASTYMGNVSYIVPSFHGGFVIAADATTTLHRPAFATAARIEAAHSSTMQGAKGMTMMAIRVLVDDKTASAARADFEKDED

Secondary structure (DSSP, 8-state):
-GGGT--S-------TTTTTT-HHHHHHHTTTT-SGGG-S-EEEEEEEEGGGGG--S----B-----B--TT----GGGPPTT-EEEEEEEES-SSTTPPPS--EEEEEEEBSSHHHHHHHHHHHHHHHHHHHHHHT---B----PPPPPP---HHHHHHHHHHHHHTT-------SPPSS--HHHHHTTTS-EEEEEEEE---TT--TTSHHHHHHTTSHHHHHHHHHHHHHHHHHHHHHHH-HHHHHHHHHHHHHT--

Radius of gyration: 21.71 Å; chains: 1; bounding box: 46×42×69 Å

Foldseek 3Di:
DVVVVFDDDDDDDDQPCQVVQPRVVVCVVVCVCPPVVSDLEAEAEDEWAPLQVPDPDLAAWWWFFFWFAAQDDDDDPVLDDPNKDKDKDWPAHDDDPPDHDPGTGMTMGTIHNFPVVSVVSVVSVVVSRVVVCVVVVHDTDTDTGDIFGWAQAQPLLLVLLQVQLVVVVHHDDDDRGTDHDGGCQRVVLLRHLYHYHYWYFYFPSPDGPPDVRVVVSCPDPRNVVSVVSVVSSRVSSVSCCRPPPVSSVSSRVSSVVPPD